Protein AF-A0A1S3DQB4-F1 (afdb_monomer)

InterPro domains:
  IPR001494 Importin-beta, N-terminal domain [PF03810] (28-101)
  IPR001494 Importin-beta, N-terminal domain [PS50166] (27-101)
  IPR001494 Importin-beta, N-terminal domain [SM00913] (27-101)
  IPR011989 Armadillo-like helical [G3DSA:1.25.10.10] (20-188)
  IPR013713 Exportin-2, central domain [PF08506] (155-188)
  IPR016024 Armadillo-type fold [SSF48371] (24-187)

pLDDT: mean 87.85, std 9.19, range [37.41, 96.88]

Nearest PDB structures (foldseek):
  1wa5-assembly1_C  TM=9.114E-01  e=2.529E-09  Saccharomyces cerevisiae
  1z3h-assembly1_A  TM=9.136E-01  e=5.709E-08  Saccharomyces cerevisiae
  4fdd-assembly1_A  TM=6.213E-01  e=8.404E-03  Homo sapiens
  2qmr-assembly4_D  TM=6.295E-01  e=4.823E-02  Homo sapiens
  2qmr-assembly2_B  TM=6.880E-01  e=1.076E-01  Homo sapiens

Sequence (188 aa):
ATINLVGEHKDNPTALKVIYNSLVVSSENFLESVETNQNYPLLILTLVERADVDMTIRIAGAVAFKNYVKRNWPLVEDEPDKIHASDREAIKGLILHLMLTSPEAIQKQLSDATAIIGKSDFPDKWPSLITDMVAKFGTGDFHIINGVLHTAHSLFKRYRHEFKSQKLWTEIKFVLDNFAKPFTELFK

Solvent-accessible surface area (backbone atoms only — not comparable to full-atom values): 10724 Å² total; per-residue (Å²): 133,87,73,63,61,68,74,79,36,66,92,34,68,68,59,50,51,52,53,52,53,53,50,50,52,54,50,51,55,51,53,62,73,52,57,76,44,86,60,40,69,56,53,36,53,54,52,43,67,41,81,91,50,59,67,69,58,25,38,51,32,29,49,50,48,28,51,48,45,69,74,43,50,55,78,53,92,87,56,77,79,64,57,58,69,70,51,54,53,50,46,66,71,43,48,62,56,53,28,47,75,40,60,70,78,38,18,54,32,41,33,53,32,49,30,56,51,43,65,52,29,46,50,87,77,38,63,58,58,61,59,61,47,55,61,45,58,78,68,75,45,65,69,41,36,52,43,44,51,51,34,52,46,57,51,54,56,54,68,82,75,57,76,93,45,73,66,56,53,53,45,53,49,54,47,49,77,69,44,45,63,65,58,57,59,73,77,108

Radius of gyration: 19.79 Å; Cα contacts (8 Å, |Δi|>4): 152; chains: 1; bounding box: 51×41×54 Å

Foldseek 3Di:
DPPPCCVPCVVPVPVVVVVVVVVVVVVLVVLVVCLLDACSLVVLLVQLQDPVDDNVSNLVSLQNSLVSLVVQVDLDPPDDHSYDPVVLVVCLVVLLVSLLPHDPSSVVSSLSSLLSNCSRCPPPNPVCLLVVLLVQLVVPDPSSVVSSVSSVCSNCVCVVPDDDDPVSVVRVVSCCVRPVVSVVVSVD

Secondary structure (DSSP, 8-state):
----HHHHSTT-HHHHHHHHHHHHHHHHHHHHHHTTSTTHHHHHHHHHH-TTS-HHHHHHHHHHHHHHHHHHS--STTPPP-S-HHHHHHHHHHHHHHHHHS-HHHHHHHHHHHHHHHHHSTTTT-THHHHHHHTTGGG--HHHHHHHHHHHHHHHGGGGTSPP-HHHHHHHHHHHHHHHHHHHHTT-

Organism: Diaphorina citri (NCBI:txid121845)

Mean predicted aligned error: 6.82 Å

Structure (mmCIF, N/CA/C/O backbone):
data_AF-A0A1S3DQB4-F1
#
_entry.id   AF-A0A1S3DQB4-F1
#
loop_
_atom_site.group_PDB
_atom_site.id
_atom_site.type_symbol
_atom_site.label_atom_id
_atom_site.label_alt_id
_atom_site.label_comp_id
_atom_site.label_asym_id
_atom_site.label_entity_id
_atom_site.label_seq_id
_atom_site.pdbx_PDB_ins_code
_atom_site.Cartn_x
_atom_site.Cartn_y
_atom_site.Cartn_z
_atom_site.occupancy
_atom_site.B_iso_or_equiv
_atom_site.auth_seq_id
_atom_site.auth_comp_id
_atom_site.auth_asym_id
_atom_site.auth_atom_id
_atom_site.pdbx_PDB_model_num
ATOM 1 N N . ALA A 1 1 ? 18.508 3.857 -31.665 1.00 37.41 1 ALA A N 1
ATOM 2 C CA . ALA A 1 1 ? 19.861 3.297 -31.836 1.00 37.41 1 ALA A CA 1
ATOM 3 C C . ALA A 1 1 ? 20.275 2.665 -30.516 1.00 37.41 1 ALA A C 1
ATOM 5 O O . ALA A 1 1 ? 20.521 3.385 -29.558 1.00 37.41 1 ALA A O 1
ATOM 6 N N . THR A 1 2 ? 20.245 1.340 -30.416 1.00 41.81 2 THR A N 1
ATOM 7 C CA . THR A 1 2 ? 20.747 0.609 -29.247 1.00 41.81 2 THR A CA 1
ATOM 8 C C . THR A 1 2 ? 22.270 0.604 -29.342 1.00 41.81 2 THR A C 1
ATOM 10 O O . THR A 1 2 ? 22.842 -0.170 -30.104 1.00 41.81 2 THR A O 1
ATOM 13 N N . ILE A 1 3 ? 22.927 1.538 -28.653 1.00 55.78 3 ILE A N 1
ATOM 14 C CA . ILE A 1 3 ? 24.392 1.583 -28.574 1.00 55.78 3 ILE A CA 1
ATOM 15 C C . ILE A 1 3 ? 24.836 0.314 -27.836 1.00 55.78 3 ILE A C 1
ATOM 17 O O . ILE A 1 3 ? 24.366 0.047 -26.728 1.00 55.78 3 ILE A O 1
ATOM 21 N N . ASN A 1 4 ? 25.701 -0.498 -28.450 1.00 61.09 4 ASN A N 1
ATOM 22 C CA . ASN A 1 4 ? 26.240 -1.713 -27.836 1.00 61.09 4 ASN A CA 1
ATOM 23 C C . ASN A 1 4 ? 27.341 -1.346 -26.824 1.00 61.09 4 ASN A C 1
ATOM 25 O O . ASN A 1 4 ? 28.524 -1.610 -27.026 1.00 61.09 4 ASN A O 1
ATOM 29 N N . LEU A 1 5 ? 26.921 -0.713 -25.726 1.00 61.09 5 LEU A N 1
ATOM 30 C CA . LEU A 1 5 ? 27.782 -0.163 -24.674 1.00 61.09 5 LEU A CA 1
ATOM 31 C C . LEU A 1 5 ? 28.680 -1.229 -24.026 1.00 61.09 5 LEU A C 1
ATOM 33 O O . LEU A 1 5 ? 29.798 -0.934 -23.612 1.00 61.09 5 LEU A O 1
ATOM 37 N N . VAL A 1 6 ? 28.205 -2.477 -23.971 1.00 57.94 6 VAL A N 1
ATOM 38 C CA . VAL A 1 6 ? 28.952 -3.621 -23.422 1.00 57.94 6 VAL A CA 1
ATOM 39 C C . VAL A 1 6 ? 30.065 -4.070 -24.374 1.00 57.94 6 VAL A C 1
ATOM 41 O O . VAL A 1 6 ? 31.097 -4.552 -23.914 1.00 57.94 6 VAL A O 1
ATOM 44 N N . GLY A 1 7 ? 29.882 -3.901 -25.686 1.00 62.03 7 GLY A N 1
ATOM 45 C CA . GLY A 1 7 ? 30.890 -4.228 -26.695 1.00 62.03 7 GLY A CA 1
ATOM 46 C C . GLY A 1 7 ? 32.034 -3.213 -26.762 1.00 62.03 7 GLY A C 1
ATOM 47 O O . GLY A 1 7 ? 33.187 -3.617 -26.854 1.00 62.03 7 GLY A O 1
ATOM 48 N N . GLU A 1 8 ? 31.731 -1.914 -26.679 1.00 66.06 8 GLU A N 1
ATOM 49 C CA . GLU A 1 8 ? 32.720 -0.835 -26.873 1.00 66.06 8 GLU A CA 1
ATOM 50 C C . GLU A 1 8 ? 33.549 -0.500 -25.623 1.00 66.06 8 GLU A C 1
ATOM 52 O O . GLU A 1 8 ? 34.678 -0.027 -25.738 1.00 66.06 8 GLU A O 1
ATOM 57 N N . HIS A 1 9 ? 33.028 -0.763 -24.420 1.00 67.88 9 HIS A N 1
ATOM 58 C CA . HIS A 1 9 ? 33.693 -0.414 -23.156 1.00 67.88 9 HIS A CA 1
ATOM 59 C C . HIS A 1 9 ? 33.970 -1.617 -22.247 1.00 67.88 9 HIS A C 1
ATOM 61 O O . HIS A 1 9 ? 34.184 -1.442 -21.047 1.00 67.88 9 HIS A O 1
ATOM 67 N N . LYS A 1 10 ? 34.000 -2.836 -22.804 1.00 67.06 10 LYS A N 1
ATOM 68 C CA . LYS A 1 10 ? 34.199 -4.089 -22.053 1.00 67.06 10 LYS A CA 1
ATOM 69 C C . LYS A 1 10 ? 35.427 -4.065 -21.132 1.00 67.06 10 LYS A C 1
ATOM 71 O O . LYS A 1 10 ? 35.369 -4.599 -20.028 1.00 67.06 10 LYS A O 1
ATOM 76 N N . ASP A 1 11 ? 36.493 -3.392 -21.564 1.00 80.62 11 ASP A N 1
ATOM 77 C CA . ASP A 1 11 ? 37.773 -3.320 -20.850 1.00 80.62 11 ASP A CA 1
ATOM 78 C C . ASP A 1 11 ? 37.872 -2.130 -19.874 1.00 80.62 11 ASP A C 1
ATOM 80 O O . ASP A 1 11 ? 38.898 -1.943 -19.221 1.00 80.62 11 ASP A O 1
ATOM 84 N N . ASN A 1 12 ? 36.813 -1.318 -19.734 1.00 82.25 12 ASN A N 1
ATOM 85 C CA . ASN A 1 12 ? 36.769 -0.176 -18.818 1.00 82.25 12 ASN A CA 1
ATOM 86 C C . ASN A 1 12 ? 35.561 -0.262 -17.858 1.00 82.25 12 ASN A C 1
ATOM 88 O O . ASN A 1 12 ? 34.524 0.376 -18.081 1.00 82.25 12 ASN A O 1
ATOM 92 N N . PRO A 1 13 ? 35.699 -1.009 -16.743 1.00 81.00 13 PRO A N 1
ATOM 93 C CA . PRO A 1 13 ? 34.628 -1.207 -15.764 1.00 81.00 13 PRO A CA 1
ATOM 94 C C . PRO A 1 13 ? 34.116 0.099 -15.142 1.00 81.00 13 PRO A C 1
ATOM 96 O O . PRO A 1 13 ? 32.934 0.222 -14.820 1.00 81.00 13 PRO A O 1
ATOM 99 N N . THR A 1 14 ? 34.995 1.093 -14.986 1.00 83.75 14 THR A N 1
ATOM 100 C CA . THR A 1 14 ? 34.639 2.402 -14.427 1.00 83.75 14 THR A CA 1
ATOM 101 C C . THR A 1 14 ? 33.734 3.178 -15.380 1.00 83.75 14 THR A C 1
ATOM 103 O O . THR A 1 14 ? 32.716 3.713 -14.943 1.00 83.75 14 THR A O 1
ATOM 106 N N . ALA A 1 15 ? 34.051 3.194 -16.679 1.00 79.19 15 ALA A N 1
ATOM 107 C CA . ALA A 1 15 ? 33.209 3.832 -17.691 1.00 79.19 15 ALA A CA 1
ATOM 108 C C . ALA A 1 15 ? 31.832 3.159 -17.785 1.00 79.19 15 ALA A C 1
ATOM 110 O O . ALA A 1 15 ? 30.815 3.850 -17.762 1.00 79.19 15 ALA A O 1
ATOM 111 N N . LEU A 1 16 ? 31.786 1.822 -17.783 1.00 79.38 16 LEU A N 1
ATOM 112 C CA . LEU A 1 16 ? 30.526 1.070 -17.769 1.00 79.38 16 LEU A CA 1
ATOM 113 C C . LEU A 1 16 ? 29.656 1.419 -16.554 1.00 79.38 16 LEU A C 1
ATOM 115 O O . LEU A 1 16 ? 28.454 1.632 -16.704 1.00 79.38 16 LEU A O 1
ATOM 119 N N . LYS A 1 17 ? 30.255 1.545 -15.361 1.00 81.44 17 LYS A N 1
ATOM 120 C CA . LYS A 1 17 ? 29.533 1.942 -14.143 1.00 81.44 17 LYS A CA 1
ATOM 121 C C . LYS A 1 17 ? 28.959 3.359 -14.241 1.00 81.44 17 LYS A C 1
ATOM 123 O O . LYS A 1 17 ? 27.820 3.578 -13.837 1.00 81.44 17 LYS A O 1
ATOM 128 N N . VAL A 1 18 ? 29.723 4.314 -14.775 1.00 83.44 18 VAL A N 1
ATOM 129 C CA . VAL A 1 18 ? 29.261 5.703 -14.960 1.00 83.44 18 VAL A CA 1
ATOM 130 C C . VAL A 1 18 ? 28.108 5.766 -15.961 1.00 83.44 18 VAL A C 1
ATOM 132 O O . VAL A 1 18 ? 27.087 6.387 -15.672 1.00 83.44 18 VAL A O 1
ATOM 135 N N . ILE A 1 19 ? 28.236 5.084 -17.100 1.00 81.81 19 ILE A N 1
ATOM 136 C CA . ILE A 1 19 ? 27.202 5.043 -18.141 1.00 81.81 19 ILE A CA 1
ATOM 137 C C . ILE A 1 19 ? 25.924 4.385 -17.609 1.00 81.81 19 ILE A C 1
ATOM 139 O O . ILE A 1 19 ? 24.839 4.935 -17.784 1.00 81.81 19 ILE A O 1
ATOM 143 N N . TYR A 1 20 ? 26.047 3.247 -16.917 1.00 80.81 20 TYR A N 1
ATOM 144 C CA . TYR A 1 20 ? 24.909 2.566 -16.300 1.00 80.81 20 TYR A CA 1
ATOM 145 C C . TYR A 1 20 ? 24.184 3.480 -15.307 1.00 80.81 20 TYR A C 1
ATOM 147 O O . TYR A 1 20 ? 22.973 3.658 -15.408 1.00 80.81 20 TYR A O 1
ATOM 155 N N . ASN A 1 21 ? 24.922 4.129 -14.401 1.00 80.81 21 ASN A N 1
ATOM 156 C CA . ASN A 1 21 ? 24.336 5.068 -13.445 1.00 80.81 21 ASN A CA 1
ATOM 157 C C . ASN A 1 21 ? 23.641 6.245 -14.147 1.00 80.81 21 ASN A C 1
ATOM 159 O O . ASN A 1 21 ? 22.537 6.620 -13.761 1.00 80.81 21 ASN A O 1
ATOM 163 N N . SER A 1 22 ? 24.247 6.806 -15.197 1.00 83.69 22 SER A N 1
ATOM 164 C CA . SER A 1 22 ? 23.636 7.886 -15.977 1.00 83.69 22 SER A CA 1
ATOM 165 C C . SER A 1 22 ? 22.341 7.442 -16.661 1.00 83.69 22 SER A C 1
ATOM 167 O O . SER A 1 22 ? 21.386 8.215 -16.724 1.00 83.69 22 SER A O 1
ATOM 169 N N . LEU A 1 23 ? 22.291 6.206 -17.166 1.00 85.25 23 LEU A N 1
ATOM 170 C CA . LEU A 1 23 ? 21.097 5.647 -17.796 1.00 85.25 23 LEU A CA 1
ATOM 171 C C . LEU A 1 23 ? 19.974 5.426 -16.778 1.00 85.25 23 LEU A C 1
ATOM 173 O O . LEU A 1 23 ? 18.822 5.740 -17.077 1.00 85.25 23 LEU A O 1
ATOM 177 N N . VAL A 1 24 ? 20.306 4.933 -15.580 1.00 82.25 24 VAL A N 1
ATOM 178 C CA . VAL A 1 24 ? 19.350 4.783 -14.472 1.00 82.25 24 VAL A CA 1
ATOM 179 C C . VAL A 1 24 ? 18.732 6.135 -14.131 1.00 82.25 24 VAL A C 1
ATOM 181 O O . VAL A 1 24 ? 17.514 6.266 -14.195 1.00 82.25 24 VAL A O 1
ATOM 184 N N . VAL A 1 25 ? 19.556 7.159 -13.893 1.00 82.25 25 VAL A N 1
ATOM 185 C CA . VAL A 1 25 ? 19.073 8.511 -13.564 1.00 82.25 25 VAL A CA 1
ATOM 186 C C . VAL A 1 25 ? 18.204 9.086 -14.686 1.00 82.25 25 VAL A C 1
ATOM 188 O O . VAL A 1 25 ? 17.131 9.622 -14.428 1.00 82.25 25 VAL A O 1
ATOM 191 N N . SER A 1 26 ? 18.621 8.945 -15.948 1.00 87.81 26 SER A N 1
ATOM 192 C CA . SER A 1 26 ? 17.818 9.418 -17.083 1.00 87.81 26 SER A CA 1
ATOM 193 C C . SER A 1 26 ? 16.469 8.700 -17.188 1.00 87.81 26 SER A C 1
ATOM 195 O O . SER A 1 26 ? 15.485 9.321 -17.586 1.00 87.81 26 SER A O 1
ATOM 197 N N . SER A 1 27 ? 16.422 7.408 -16.862 1.00 82.19 27 SER A N 1
ATOM 198 C CA . SER A 1 27 ? 15.192 6.610 -16.903 1.00 82.19 27 SER A CA 1
ATOM 199 C C . SER A 1 27 ? 14.257 6.968 -15.749 1.00 82.19 27 SER A C 1
ATOM 201 O O . SER A 1 27 ? 13.057 7.107 -15.962 1.00 82.19 27 SER A O 1
ATOM 203 N N . GLU A 1 28 ? 14.798 7.175 -14.545 1.00 83.38 28 GLU A N 1
ATOM 204 C CA . GLU A 1 28 ? 14.035 7.638 -13.381 1.00 83.38 28 GLU A CA 1
ATOM 205 C C . GLU A 1 28 ? 13.418 9.016 -13.637 1.00 83.38 28 GLU A C 1
ATOM 207 O O . GLU A 1 28 ? 12.210 9.172 -13.481 1.00 83.38 28 GLU A O 1
ATOM 212 N N . ASN A 1 29 ? 14.202 9.972 -14.147 1.00 86.31 29 ASN A N 1
ATOM 213 C CA . ASN A 1 29 ? 13.702 11.303 -14.502 1.00 86.31 29 ASN A CA 1
ATOM 214 C C . ASN A 1 29 ? 12.587 11.240 -15.555 1.00 86.31 29 ASN A C 1
ATOM 216 O O . ASN A 1 29 ? 11.622 12.001 -15.491 1.00 86.31 29 ASN A O 1
ATOM 220 N N . PHE A 1 30 ? 12.702 10.332 -16.531 1.00 85.94 30 PHE A N 1
ATOM 221 C CA . PHE A 1 30 ? 11.649 10.137 -17.522 1.00 85.94 30 PHE A CA 1
ATOM 222 C C . PHE A 1 30 ? 10.367 9.599 -16.876 1.00 85.94 30 PHE A C 1
ATOM 224 O O . PHE A 1 30 ? 9.296 10.152 -17.119 1.00 85.94 30 PHE A O 1
ATOM 231 N N . LEU A 1 31 ? 10.469 8.573 -16.025 1.00 83.94 31 LEU A N 1
ATOM 232 C CA . LEU A 1 31 ? 9.318 8.016 -15.308 1.00 83.94 31 LEU A CA 1
ATOM 233 C C . LEU A 1 31 ? 8.640 9.061 -14.413 1.00 83.94 31 LEU A C 1
ATOM 235 O O . LEU A 1 31 ? 7.417 9.155 -14.411 1.00 83.94 31 LEU A O 1
ATOM 239 N N . GLU A 1 32 ? 9.416 9.895 -13.721 1.00 85.38 32 GLU A N 1
ATOM 240 C CA . GLU A 1 32 ? 8.877 11.000 -12.922 1.00 85.38 32 GLU A CA 1
ATOM 241 C C . GLU A 1 32 ? 8.205 12.071 -13.793 1.00 85.38 32 GLU A C 1
ATOM 243 O O . GLU A 1 32 ? 7.175 12.618 -13.415 1.00 85.38 32 GLU A O 1
ATOM 248 N N . SER A 1 33 ? 8.709 12.332 -15.002 1.00 86.19 33 SER A N 1
ATOM 249 C CA . SER A 1 33 ? 8.083 13.306 -15.909 1.00 86.19 33 SER A CA 1
ATOM 250 C C . SER A 1 33 ? 6.700 12.879 -16.414 1.00 86.19 33 SER A C 1
ATOM 252 O O . SER A 1 33 ? 5.883 13.733 -16.759 1.00 86.19 33 SER A O 1
ATOM 254 N N . VAL A 1 34 ? 6.423 11.570 -16.449 1.00 85.75 34 VAL A N 1
ATOM 255 C CA . VAL A 1 34 ? 5.155 11.014 -16.947 1.00 85.75 34 VAL A CA 1
ATOM 256 C C . VAL A 1 34 ? 4.199 10.596 -15.831 1.00 85.75 34 VAL A C 1
ATOM 258 O O . VAL A 1 34 ? 3.063 10.223 -16.128 1.00 85.75 34 VAL A O 1
ATOM 261 N N . GLU A 1 35 ? 4.618 10.664 -14.563 1.00 86.19 35 GLU A N 1
ATOM 262 C CA . GLU A 1 35 ? 3.831 10.151 -13.435 1.00 86.19 35 GLU A CA 1
ATOM 263 C C . GLU A 1 35 ? 2.592 10.994 -13.093 1.00 86.19 35 GLU A C 1
ATOM 265 O O . GLU A 1 35 ? 1.697 10.532 -12.387 1.00 86.19 35 GLU A O 1
ATOM 270 N N . THR A 1 36 ? 2.505 12.209 -13.638 1.00 82.62 36 THR A N 1
ATOM 271 C CA . THR A 1 36 ? 1.349 13.112 -13.512 1.00 82.62 36 THR A CA 1
ATOM 272 C C . THR A 1 36 ? 0.167 12.707 -14.393 1.00 82.62 36 THR A C 1
ATOM 274 O O . THR A 1 36 ? -0.936 13.230 -14.227 1.00 82.62 36 THR A O 1
ATOM 277 N N . ASN A 1 37 ? 0.372 11.778 -15.330 1.00 88.38 37 ASN A N 1
ATOM 278 C CA . ASN A 1 37 ? -0.691 11.306 -16.205 1.00 88.38 37 ASN A CA 1
ATOM 279 C C . ASN A 1 37 ? -1.675 10.413 -15.444 1.00 88.38 37 ASN A C 1
ATOM 281 O O . ASN A 1 37 ? -1.285 9.501 -14.711 1.00 88.38 37 ASN A O 1
ATOM 285 N N . GLN A 1 38 ? -2.967 10.621 -15.693 1.00 91.31 38 GLN A N 1
ATOM 286 C CA . GLN A 1 38 ? -4.016 9.742 -15.185 1.00 91.31 38 GLN A CA 1
ATOM 287 C C . GLN A 1 38 ? -3.785 8.294 -15.650 1.00 91.31 38 GLN A C 1
ATOM 289 O O . GLN A 1 38 ? -3.340 8.049 -16.772 1.00 91.31 38 GLN A O 1
ATOM 294 N N . ASN A 1 39 ? -4.119 7.331 -14.793 1.00 93.69 39 ASN A N 1
ATOM 295 C CA . ASN A 1 39 ? -3.897 5.890 -14.938 1.00 93.69 39 ASN A CA 1
ATOM 296 C C . ASN A 1 39 ? -2.437 5.426 -14.853 1.00 93.69 39 ASN A C 1
ATOM 298 O O . ASN A 1 39 ? -2.211 4.217 -14.799 1.00 93.69 39 ASN A O 1
ATOM 302 N N . TYR A 1 40 ? -1.447 6.320 -14.778 1.00 93.50 40 TYR A N 1
ATOM 303 C CA . TYR A 1 40 ? -0.045 5.931 -14.594 1.00 93.50 40 TYR A CA 1
ATOM 304 C C . TYR A 1 40 ? 0.176 4.931 -13.439 1.00 93.50 40 TYR A C 1
ATOM 306 O O . TYR A 1 40 ? 0.737 3.858 -13.686 1.00 93.50 40 TYR A O 1
ATOM 314 N N . PRO A 1 41 ? -0.299 5.183 -12.199 1.00 94.19 41 PRO A N 1
ATOM 315 C CA . PRO A 1 41 ? -0.107 4.222 -11.113 1.00 94.19 41 PRO A CA 1
ATOM 316 C C . PRO A 1 41 ? -0.825 2.888 -11.352 1.00 94.19 41 PRO A C 1
ATOM 318 O O . PRO A 1 41 ? -0.321 1.842 -10.945 1.00 94.19 41 PRO A O 1
ATOM 321 N N . LEU A 1 42 ? -1.970 2.903 -12.041 1.00 95.75 42 LEU A N 1
ATOM 322 C CA . LEU A 1 42 ? -2.732 1.693 -12.362 1.00 95.75 42 LEU A CA 1
ATOM 323 C C . LEU A 1 42 ? -2.019 0.833 -13.412 1.00 95.75 42 LEU A C 1
ATOM 325 O O . LEU A 1 42 ? -2.031 -0.394 -13.313 1.00 95.75 42 LEU A O 1
ATOM 329 N N .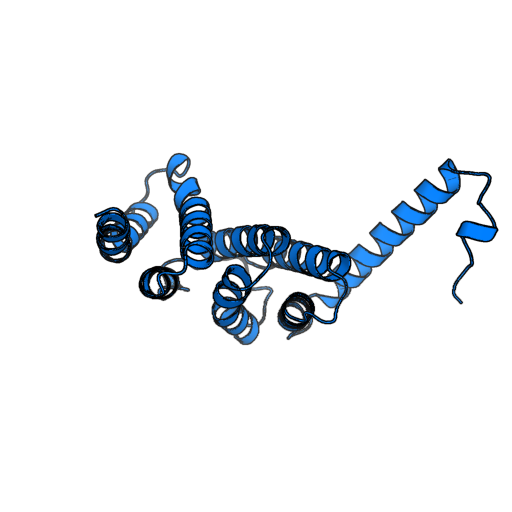 LEU A 1 43 ? -1.335 1.459 -14.374 1.00 95.19 43 LEU A N 1
ATOM 330 C CA . LEU A 1 43 ? -0.485 0.754 -15.335 1.00 95.19 43 LEU A CA 1
ATOM 331 C C . LEU A 1 43 ? 0.672 0.037 -14.634 1.00 95.19 43 LEU A C 1
ATOM 333 O O . LEU A 1 43 ? 0.965 -1.112 -14.965 1.00 95.19 43 LEU A O 1
ATOM 337 N N . ILE A 1 44 ? 1.292 0.674 -13.634 1.00 95.25 44 ILE A N 1
ATOM 338 C CA . ILE A 1 44 ? 2.343 0.025 -12.841 1.00 95.25 44 ILE A CA 1
ATOM 339 C C . ILE A 1 44 ? 1.769 -1.160 -12.058 1.00 95.25 44 ILE A C 1
ATOM 341 O O . ILE A 1 44 ? 2.353 -2.239 -12.089 1.00 95.25 44 ILE A O 1
ATOM 345 N N . LEU A 1 45 ? 0.622 -1.002 -11.391 1.00 96.12 45 LEU A N 1
ATOM 346 C CA . LEU A 1 45 ? -0.011 -2.109 -10.664 1.00 96.12 45 LEU A CA 1
ATOM 347 C C . LEU A 1 45 ? -0.362 -3.283 -11.591 1.00 96.12 45 LEU A C 1
ATOM 349 O O . LEU A 1 45 ? -0.078 -4.430 -11.253 1.00 96.12 45 LEU A O 1
ATOM 353 N N . THR A 1 46 ? -0.865 -2.996 -12.794 1.00 95.25 46 THR A N 1
ATOM 354 C CA . THR A 1 46 ? -1.145 -4.013 -13.822 1.00 95.25 46 THR A CA 1
ATOM 355 C C . THR A 1 46 ? 0.135 -4.737 -14.254 1.00 95.25 46 THR A C 1
ATOM 357 O O . THR A 1 46 ? 0.152 -5.958 -14.392 1.00 95.25 46 THR A O 1
ATOM 360 N N . LEU A 1 47 ? 1.243 -4.008 -14.440 1.00 95.12 47 LEU A N 1
ATOM 361 C CA . LEU A 1 47 ? 2.550 -4.600 -14.748 1.00 95.12 47 LEU A CA 1
ATOM 362 C C . LEU A 1 47 ? 3.032 -5.535 -13.628 1.00 95.12 47 LEU A C 1
ATOM 364 O O . LEU A 1 47 ? 3.592 -6.591 -13.908 1.00 95.12 47 LEU A O 1
ATOM 368 N N . VAL A 1 48 ? 2.828 -5.149 -12.369 1.00 95.94 48 VAL A N 1
ATOM 369 C CA . VAL A 1 48 ? 3.235 -5.933 -11.193 1.00 95.94 48 VAL A CA 1
ATOM 370 C C . VAL A 1 48 ? 2.422 -7.226 -11.066 1.00 95.94 48 VAL A C 1
ATOM 372 O O . VAL A 1 48 ? 2.970 -8.265 -10.684 1.00 95.94 48 VAL A O 1
ATOM 375 N N . GLU A 1 49 ? 1.136 -7.189 -11.410 1.00 94.56 49 GLU A N 1
ATOM 376 C CA . GLU A 1 49 ? 0.234 -8.345 -11.361 1.00 94.56 49 GLU A CA 1
ATOM 377 C C . GLU A 1 49 ? 0.573 -9.412 -12.413 1.00 94.56 49 GLU A C 1
ATOM 379 O O . GLU A 1 49 ? 0.475 -10.612 -12.152 1.00 94.56 49 GLU A O 1
ATOM 384 N N . ARG A 1 50 ? 1.031 -8.981 -13.590 1.00 94.06 50 ARG A N 1
ATOM 385 C CA . ARG A 1 50 ? 1.306 -9.838 -14.746 1.00 94.06 50 ARG A CA 1
ATOM 386 C C . ARG A 1 50 ? 2.370 -10.903 -14.480 1.00 94.06 50 ARG A C 1
ATOM 388 O O . ARG A 1 50 ? 3.568 -10.628 -14.463 1.00 94.06 50 ARG A O 1
ATOM 395 N N . ALA A 1 51 ? 1.930 -12.150 -14.321 1.00 89.69 51 ALA A N 1
ATOM 396 C CA . ALA A 1 51 ? 2.803 -13.295 -14.060 1.00 89.69 51 ALA A CA 1
ATOM 397 C C . ALA A 1 51 ? 3.705 -13.687 -15.247 1.00 89.69 51 ALA A C 1
ATOM 399 O O . ALA A 1 51 ? 4.692 -14.388 -15.044 1.00 89.69 51 ALA A O 1
ATOM 400 N N . ASP A 1 52 ? 3.384 -13.230 -16.460 1.00 93.81 52 ASP A N 1
ATOM 401 C CA . ASP A 1 52 ? 4.158 -13.448 -17.688 1.00 93.81 52 ASP A CA 1
ATOM 402 C C . ASP A 1 52 ? 5.372 -12.511 -17.827 1.00 93.81 52 ASP A C 1
ATOM 404 O O . ASP A 1 52 ? 6.208 -12.699 -18.710 1.00 93.81 52 ASP A O 1
ATOM 408 N N . VAL A 1 53 ? 5.483 -11.507 -16.955 1.00 95.06 53 VAL A N 1
ATOM 409 C CA . VAL A 1 53 ? 6.598 -10.557 -16.920 1.00 95.06 53 VAL A CA 1
ATOM 410 C C . VAL A 1 53 ? 7.687 -11.055 -15.969 1.00 95.06 53 VAL A C 1
ATOM 412 O O . VAL A 1 53 ? 7.401 -11.616 -14.909 1.00 95.06 53 VAL A O 1
ATOM 415 N N . ASP A 1 54 ? 8.951 -10.810 -16.327 1.00 96.31 54 ASP A N 1
ATOM 416 C CA . ASP A 1 54 ? 10.102 -11.164 -15.493 1.00 96.31 54 ASP A CA 1
ATOM 417 C C . ASP A 1 54 ? 9.973 -10.613 -14.061 1.00 96.31 54 ASP A C 1
ATOM 419 O O . ASP A 1 54 ? 9.599 -9.456 -13.841 1.00 96.31 54 ASP A O 1
ATOM 423 N N . MET A 1 55 ? 10.325 -11.440 -13.074 1.00 94.81 55 MET A N 1
ATOM 424 C CA . MET A 1 55 ? 10.183 -11.101 -11.656 1.00 94.81 55 MET A CA 1
ATOM 425 C C . MET A 1 55 ? 10.951 -9.828 -11.279 1.00 94.81 55 MET A C 1
ATOM 427 O O . MET A 1 55 ? 10.466 -9.033 -10.476 1.00 94.81 55 MET A O 1
ATOM 431 N N . THR A 1 56 ? 12.121 -9.594 -11.876 1.00 95.25 56 THR A N 1
ATOM 432 C CA . THR A 1 56 ? 12.937 -8.400 -11.618 1.00 95.25 56 THR A CA 1
ATOM 433 C C . THR A 1 56 ? 12.201 -7.139 -12.053 1.00 95.25 56 THR A C 1
ATOM 435 O O . THR A 1 56 ? 12.186 -6.149 -11.323 1.00 95.25 56 THR A O 1
ATOM 438 N N . ILE A 1 57 ? 11.534 -7.188 -13.211 1.00 94.88 57 ILE A N 1
ATOM 439 C CA . ILE A 1 57 ? 10.736 -6.075 -13.739 1.00 94.88 57 ILE A CA 1
ATOM 440 C C . ILE A 1 57 ? 9.520 -5.827 -12.844 1.00 94.88 57 ILE A C 1
ATOM 442 O O . ILE A 1 57 ? 9.227 -4.681 -12.511 1.00 94.88 57 ILE A O 1
ATOM 446 N N . ARG A 1 58 ? 8.843 -6.888 -12.392 1.00 96.88 58 ARG A N 1
ATOM 447 C CA . ARG A 1 58 ? 7.694 -6.773 -11.481 1.00 96.88 58 ARG A CA 1
ATOM 448 C C . ARG A 1 58 ? 8.093 -6.170 -10.133 1.00 96.88 58 ARG A C 1
ATOM 450 O O . ARG A 1 58 ? 7.413 -5.279 -9.635 1.00 96.88 58 ARG A O 1
ATOM 457 N N . ILE A 1 59 ? 9.224 -6.590 -9.562 1.00 95.94 59 ILE A N 1
ATOM 458 C CA . ILE A 1 59 ? 9.759 -6.004 -8.323 1.00 95.94 59 ILE A CA 1
ATOM 459 C C . ILE A 1 59 ? 10.132 -4.533 -8.542 1.00 95.94 59 ILE A C 1
ATOM 461 O O . ILE A 1 59 ? 9.770 -3.692 -7.719 1.00 95.94 59 ILE A O 1
ATOM 465 N N . ALA A 1 60 ? 10.801 -4.198 -9.650 1.00 94.75 60 ALA A N 1
ATOM 466 C CA . ALA A 1 60 ? 11.128 -2.814 -9.993 1.00 94.75 60 ALA A CA 1
ATOM 467 C C . ALA A 1 60 ? 9.863 -1.950 -10.139 1.00 94.75 60 ALA A C 1
ATOM 469 O O . ALA A 1 60 ? 9.818 -0.843 -9.605 1.00 94.75 60 ALA A O 1
ATOM 470 N N . GLY A 1 61 ? 8.808 -2.483 -10.765 1.00 96.00 61 GLY A N 1
ATOM 471 C CA . GLY A 1 61 ? 7.491 -1.850 -10.841 1.00 96.00 61 GLY A CA 1
ATOM 472 C C . GLY A 1 61 ? 6.877 -1.611 -9.460 1.00 96.00 61 GLY A C 1
ATOM 473 O O . GLY A 1 61 ? 6.444 -0.502 -9.163 1.00 96.00 61 GLY A O 1
ATOM 474 N N . ALA A 1 62 ? 6.914 -2.600 -8.565 1.00 96.81 62 ALA A N 1
ATOM 475 C CA . ALA A 1 62 ? 6.389 -2.454 -7.207 1.00 96.81 62 ALA A CA 1
ATOM 476 C C . ALA A 1 62 ? 7.165 -1.401 -6.387 1.00 96.81 62 ALA A C 1
ATOM 478 O O . ALA A 1 62 ? 6.569 -0.619 -5.641 1.00 96.81 62 ALA A O 1
ATOM 479 N N . VAL A 1 63 ? 8.491 -1.330 -6.557 1.00 95.88 63 VAL A N 1
ATOM 480 C CA . VAL A 1 63 ? 9.333 -0.276 -5.965 1.00 95.88 63 VAL A CA 1
ATOM 481 C C . VAL A 1 63 ? 8.979 1.095 -6.546 1.00 95.88 63 VAL A C 1
ATOM 483 O O . VAL A 1 63 ? 8.815 2.049 -5.781 1.00 95.88 63 VAL A O 1
ATOM 486 N N . ALA A 1 64 ? 8.825 1.198 -7.869 1.00 94.69 64 ALA A N 1
ATOM 487 C CA . ALA A 1 64 ? 8.435 2.433 -8.544 1.00 94.69 64 ALA A CA 1
ATOM 488 C C . ALA A 1 64 ? 7.063 2.925 -8.064 1.00 94.69 64 ALA A C 1
ATOM 490 O O . ALA A 1 64 ? 6.924 4.098 -7.727 1.00 94.69 64 ALA A O 1
ATOM 491 N N . PHE A 1 65 ? 6.086 2.025 -7.926 1.00 96.81 65 PHE A N 1
ATOM 492 C CA . PHE A 1 65 ? 4.765 2.330 -7.379 1.00 96.81 65 PHE A CA 1
ATOM 493 C C . PHE A 1 65 ? 4.837 2.852 -5.938 1.00 96.81 65 PHE A C 1
ATOM 495 O O . PHE A 1 65 ? 4.254 3.885 -5.614 1.00 96.81 65 PHE A O 1
ATOM 502 N N . LYS A 1 66 ? 5.601 2.191 -5.061 1.00 95.31 66 LYS A N 1
ATOM 503 C CA . LYS A 1 66 ? 5.799 2.670 -3.685 1.00 95.31 66 LYS A CA 1
ATOM 504 C C . LYS A 1 66 ? 6.418 4.072 -3.659 1.00 95.31 66 LYS A C 1
ATOM 506 O O . LYS A 1 66 ? 5.993 4.919 -2.874 1.00 95.31 66 LYS A O 1
ATOM 511 N N . ASN A 1 67 ? 7.419 4.326 -4.502 1.00 93.62 67 ASN A N 1
ATOM 512 C CA . ASN A 1 67 ? 8.060 5.639 -4.591 1.00 93.62 67 ASN A CA 1
ATOM 513 C C . ASN A 1 67 ? 7.097 6.704 -5.136 1.00 93.62 67 ASN A C 1
ATOM 515 O O . ASN A 1 67 ? 7.056 7.805 -4.593 1.00 93.62 67 ASN A O 1
ATOM 519 N N . TYR A 1 68 ? 6.274 6.352 -6.127 1.00 94.56 68 TYR A N 1
ATOM 520 C CA . TYR A 1 68 ? 5.195 7.198 -6.631 1.00 94.56 68 TYR A CA 1
ATOM 521 C C . TYR A 1 68 ? 4.231 7.603 -5.510 1.00 94.56 68 TYR A C 1
ATOM 523 O O . TYR A 1 68 ? 3.996 8.793 -5.311 1.00 94.56 68 TYR A O 1
ATOM 531 N N . VAL A 1 69 ? 3.739 6.638 -4.724 1.00 94.75 69 VAL A N 1
ATOM 532 C CA . VAL A 1 69 ? 2.869 6.901 -3.565 1.00 94.75 69 VAL A CA 1
ATOM 533 C C . VAL A 1 69 ? 3.566 7.826 -2.567 1.00 94.75 69 VAL A C 1
ATOM 535 O O . VAL A 1 69 ? 2.972 8.789 -2.101 1.00 94.75 69 VAL A O 1
ATOM 538 N N . LYS A 1 70 ? 4.849 7.596 -2.273 1.00 91.56 70 LYS A N 1
ATOM 539 C CA . LYS A 1 70 ? 5.615 8.440 -1.345 1.00 91.56 70 LYS A CA 1
ATOM 540 C C . LYS A 1 70 ? 5.727 9.904 -1.801 1.00 91.56 70 LYS A C 1
ATOM 542 O O . LYS A 1 70 ? 5.777 10.783 -0.947 1.00 91.56 70 LYS A O 1
ATOM 547 N N . ARG A 1 71 ? 5.820 10.163 -3.110 1.00 89.94 71 ARG A N 1
ATOM 548 C CA . ARG A 1 71 ? 5.956 11.520 -3.677 1.00 89.94 71 ARG A CA 1
ATOM 549 C C . ARG A 1 71 ? 4.617 12.228 -3.883 1.00 89.94 71 ARG A C 1
ATOM 551 O O . ARG A 1 71 ? 4.541 13.448 -3.726 1.00 89.94 71 ARG A O 1
ATOM 558 N N . ASN A 1 72 ? 3.593 11.470 -4.271 1.00 91.31 72 ASN A N 1
ATOM 559 C CA . ASN A 1 72 ? 2.346 12.018 -4.803 1.00 91.31 72 ASN A CA 1
ATOM 560 C C . ASN A 1 72 ? 1.148 11.862 -3.859 1.00 91.31 72 ASN A C 1
ATOM 562 O O . ASN A 1 72 ? 0.134 12.525 -4.064 1.00 91.31 72 ASN A O 1
ATOM 566 N N . TRP A 1 73 ? 1.250 11.027 -2.821 1.00 92.00 73 TRP A N 1
ATOM 567 C CA . TRP A 1 73 ? 0.216 10.910 -1.797 1.00 92.00 73 TRP A CA 1
ATOM 568 C C . TRP A 1 73 ? 0.516 11.887 -0.649 1.00 92.00 73 TRP A C 1
ATOM 570 O O . TRP A 1 73 ? 1.512 11.697 0.056 1.00 92.00 73 TRP A O 1
ATOM 580 N N . PRO A 1 74 ? -0.298 12.940 -0.455 1.00 81.81 74 PRO A N 1
ATOM 581 C CA . PRO A 1 74 ? -0.007 13.989 0.515 1.00 81.81 74 PRO A CA 1
ATOM 582 C C . PRO A 1 74 ? 0.014 13.410 1.928 1.00 81.81 74 PRO A C 1
ATOM 584 O O . PRO A 1 74 ? -0.893 12.675 2.312 1.00 81.81 74 PRO A O 1
ATOM 587 N N . LEU A 1 75 ? 1.049 13.726 2.706 1.00 72.69 75 LEU A N 1
ATOM 588 C CA . LEU A 1 75 ? 1.168 13.307 4.112 1.00 72.69 75 LEU A CA 1
ATOM 589 C C . LEU A 1 75 ? 0.745 14.403 5.092 1.00 72.69 75 LEU A C 1
ATOM 591 O O . LEU A 1 75 ? 0.515 14.116 6.266 1.00 72.69 75 LEU A O 1
ATOM 595 N N . VAL A 1 76 ? 0.679 15.645 4.620 1.00 73.94 76 VAL A N 1
ATOM 596 C CA . VAL A 1 76 ? 0.305 16.814 5.411 1.00 73.94 76 VAL A CA 1
ATOM 597 C C . VAL A 1 76 ? -1.126 17.184 5.046 1.00 73.94 76 VAL A C 1
ATOM 599 O O . VAL A 1 76 ? -1.475 17.237 3.865 1.00 73.94 76 VAL A O 1
ATOM 602 N N . GLU A 1 77 ? -1.960 17.404 6.061 1.00 64.19 77 GLU A N 1
ATOM 603 C CA . GLU A 1 77 ? -3.289 17.982 5.860 1.00 64.19 77 GLU A CA 1
ATOM 604 C C . GLU A 1 77 ? -3.125 19.343 5.160 1.00 64.19 77 GLU A C 1
ATOM 606 O O . GLU A 1 77 ? -2.235 20.108 5.516 1.00 64.19 77 GLU A O 1
ATOM 611 N N . ASP A 1 78 ? -3.935 19.603 4.131 1.00 68.50 78 ASP A N 1
ATOM 612 C CA . ASP A 1 78 ? -3.933 20.813 3.282 1.00 68.50 78 ASP A CA 1
ATOM 613 C C . ASP A 1 78 ? -2.946 20.861 2.095 1.00 68.50 78 ASP A C 1
ATOM 615 O O . ASP A 1 78 ? -2.966 21.829 1.329 1.00 68.50 78 ASP A O 1
ATOM 619 N N . GLU A 1 79 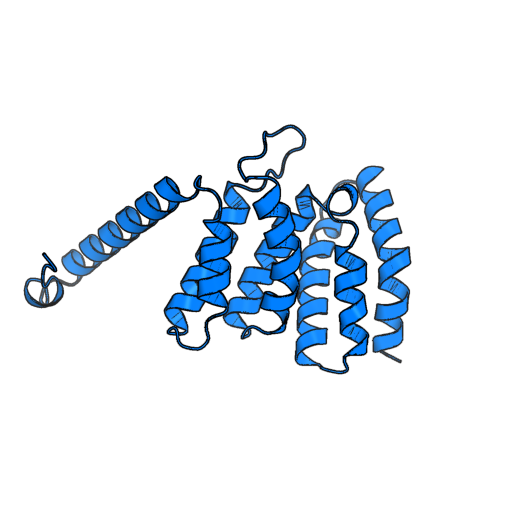? -2.136 19.824 1.847 1.00 79.00 79 GLU A N 1
ATOM 620 C CA . GLU A 1 79 ? -1.419 19.718 0.564 1.00 79.00 79 GLU A CA 1
ATOM 621 C C . GLU A 1 79 ? -2.399 19.317 -0.564 1.00 79.00 79 GLU A C 1
ATOM 623 O O . GLU A 1 79 ? -3.193 18.388 -0.379 1.00 79.00 79 GLU A O 1
ATOM 628 N N . PRO A 1 80 ? -2.376 19.986 -1.736 1.00 78.19 80 PRO A N 1
ATOM 629 C CA . PRO A 1 80 ? -3.257 19.630 -2.843 1.00 78.19 80 PRO A CA 1
ATOM 630 C C . PRO A 1 80 ? -2.981 18.207 -3.340 1.00 78.19 80 PRO A C 1
ATOM 632 O O . PRO A 1 80 ? -1.829 17.790 -3.488 1.00 78.19 80 PRO A O 1
ATOM 635 N N . ASP A 1 81 ? -4.051 17.475 -3.653 1.00 81.62 81 ASP A N 1
ATOM 636 C CA . ASP A 1 81 ? -3.942 16.139 -4.228 1.00 81.62 81 ASP A CA 1
ATOM 637 C C . ASP A 1 81 ? -3.269 16.199 -5.607 1.00 81.62 81 ASP A C 1
ATOM 639 O O . ASP A 1 81 ? -3.770 16.819 -6.545 1.00 81.62 81 ASP A O 1
ATOM 643 N N . LYS A 1 82 ? -2.131 15.510 -5.736 1.00 87.00 82 LYS A N 1
ATOM 644 C CA . LYS A 1 82 ? -1.380 15.369 -6.998 1.00 87.00 82 LYS A CA 1
ATOM 645 C C . LYS A 1 82 ? -1.885 14.218 -7.871 1.00 87.00 82 LYS A C 1
ATOM 647 O O . LYS A 1 82 ? -1.462 14.075 -9.013 1.00 87.00 82 LYS A O 1
ATOM 652 N N . ILE A 1 83 ? -2.759 13.377 -7.318 1.00 91.12 83 ILE A N 1
ATOM 653 C CA . ILE A 1 83 ? -3.274 12.157 -7.942 1.00 91.12 83 ILE A CA 1
ATOM 654 C C . ILE A 1 83 ? -4.760 12.351 -8.213 1.00 91.12 83 ILE A C 1
ATOM 656 O O . ILE A 1 83 ? -5.499 12.798 -7.336 1.00 91.12 83 ILE A O 1
ATOM 660 N N . HIS A 1 84 ? -5.206 11.966 -9.407 1.00 92.19 84 HIS A N 1
ATOM 661 C CA . HIS A 1 84 ? -6.617 12.031 -9.761 1.00 92.19 84 HIS A CA 1
ATOM 662 C C . HIS A 1 84 ? -7.474 11.181 -8.804 1.00 92.19 84 HIS A C 1
ATOM 664 O O . HIS A 1 84 ? -7.104 10.059 -8.452 1.00 92.19 84 HIS A O 1
ATOM 670 N N . ALA A 1 85 ? -8.644 11.689 -8.403 1.00 91.19 85 ALA A N 1
ATOM 671 C CA . ALA A 1 85 ? -9.498 11.034 -7.407 1.00 91.19 85 ALA A CA 1
ATOM 672 C C . ALA A 1 85 ? -9.899 9.600 -7.807 1.00 91.19 85 ALA A C 1
ATOM 674 O O . ALA A 1 85 ? -9.884 8.703 -6.966 1.00 91.19 85 ALA A O 1
ATOM 675 N N . SER A 1 86 ? -10.176 9.359 -9.097 1.00 94.75 86 SER A N 1
ATOM 676 C CA . SER A 1 86 ? -10.466 8.009 -9.614 1.00 94.75 86 SER A CA 1
ATOM 677 C C . SER A 1 86 ? -9.326 7.025 -9.370 1.00 94.75 86 SER A C 1
ATOM 679 O O . SER A 1 86 ? -9.566 5.874 -9.021 1.00 94.75 86 SER A O 1
ATOM 681 N N . ASP A 1 87 ? -8.087 7.481 -9.547 1.00 95.50 87 ASP A N 1
ATOM 682 C CA . ASP A 1 87 ? -6.908 6.630 -9.459 1.00 95.50 87 ASP A CA 1
ATOM 683 C C . ASP A 1 87 ? -6.632 6.293 -8.000 1.00 95.50 87 ASP A C 1
ATOM 685 O O . ASP A 1 87 ? -6.273 5.161 -7.694 1.00 95.50 87 ASP A O 1
ATOM 689 N N . ARG A 1 88 ? -6.871 7.236 -7.080 1.00 94.81 88 ARG A N 1
ATOM 690 C CA . ARG A 1 88 ? -6.763 6.981 -5.638 1.00 94.81 88 ARG A CA 1
ATOM 691 C C . ARG A 1 88 ? -7.722 5.890 -5.185 1.00 94.81 88 ARG A C 1
ATOM 693 O O . ARG A 1 88 ? -7.296 4.960 -4.504 1.00 94.81 88 ARG A O 1
ATOM 700 N N . GLU A 1 89 ? -8.989 5.983 -5.577 1.00 95.00 89 GLU A N 1
ATOM 701 C CA . GLU A 1 89 ? -9.993 4.979 -5.212 1.00 95.00 89 GLU A CA 1
ATOM 702 C C . GLU A 1 89 ? -9.703 3.624 -5.870 1.00 95.00 89 GLU A C 1
ATOM 704 O O . GLU A 1 89 ? -9.759 2.588 -5.207 1.00 95.00 89 GLU A O 1
ATOM 709 N N . ALA A 1 90 ? -9.279 3.616 -7.137 1.00 96.19 90 ALA A N 1
ATOM 710 C CA . ALA A 1 90 ? -8.851 2.393 -7.812 1.00 96.19 90 ALA A CA 1
ATOM 711 C C . ALA A 1 90 ? -7.626 1.749 -7.134 1.00 96.19 90 ALA A C 1
ATOM 713 O O . ALA A 1 90 ? -7.608 0.538 -6.916 1.00 96.19 90 ALA A O 1
ATOM 714 N N . ILE A 1 91 ? -6.628 2.544 -6.730 1.00 96.62 91 ILE A N 1
ATOM 715 C CA . ILE A 1 91 ? -5.461 2.064 -5.978 1.00 96.62 91 ILE A CA 1
ATOM 716 C C . ILE A 1 91 ? -5.904 1.408 -4.668 1.00 96.62 91 ILE A C 1
ATOM 718 O O . ILE A 1 91 ? -5.488 0.284 -4.395 1.00 96.62 91 ILE A O 1
ATOM 722 N N . LYS A 1 92 ? -6.759 2.071 -3.877 1.00 95.38 92 LYS A N 1
ATOM 723 C CA . LYS A 1 92 ? -7.279 1.527 -2.611 1.00 95.38 92 LYS A CA 1
ATOM 724 C C . LYS A 1 92 ? -8.002 0.193 -2.819 1.00 95.38 92 LYS A C 1
ATOM 726 O O . LYS A 1 92 ? -7.795 -0.734 -2.040 1.00 95.38 92 LYS A O 1
ATOM 731 N N . GLY A 1 93 ? -8.795 0.079 -3.886 1.00 93.69 93 GLY A N 1
ATOM 732 C CA . GLY A 1 93 ? -9.517 -1.150 -4.224 1.00 93.69 93 GLY A CA 1
ATOM 733 C C . GLY A 1 93 ? -8.617 -2.312 -4.666 1.00 93.69 93 GLY A C 1
ATOM 734 O O . GLY A 1 93 ? -8.935 -3.469 -4.398 1.00 93.69 93 GLY A O 1
ATOM 735 N N . LEU A 1 94 ? -7.484 -2.028 -5.316 1.00 94.19 94 LEU A N 1
ATOM 736 C CA . LEU A 1 94 ? -6.603 -3.053 -5.894 1.00 94.19 94 LEU A CA 1
ATOM 737 C C . LEU A 1 94 ? -5.452 -3.468 -4.972 1.00 94.19 94 LEU A C 1
ATOM 739 O O . LEU A 1 94 ? -5.081 -4.643 -4.930 1.00 94.19 94 LEU A O 1
ATOM 743 N N . ILE A 1 95 ? -4.866 -2.518 -4.237 1.00 94.75 95 ILE A N 1
ATOM 744 C CA . ILE A 1 95 ? -3.563 -2.696 -3.581 1.00 94.75 95 ILE A CA 1
ATOM 745 C C . ILE A 1 95 ? -3.554 -3.836 -2.561 1.00 94.75 95 ILE A C 1
ATOM 747 O O . ILE A 1 95 ? -2.596 -4.605 -2.525 1.00 94.75 95 ILE A O 1
ATOM 751 N N . LEU A 1 96 ? -4.628 -3.994 -1.779 1.00 90.69 96 LEU A N 1
ATOM 752 C CA . LEU A 1 96 ? -4.732 -5.073 -0.795 1.00 90.69 96 LEU A CA 1
ATOM 753 C C . LEU A 1 96 ? -4.780 -6.440 -1.472 1.00 90.69 96 LEU A C 1
ATOM 755 O O . LEU A 1 96 ? -4.086 -7.354 -1.041 1.00 90.69 96 LEU A O 1
ATOM 759 N N . HIS A 1 97 ? -5.575 -6.589 -2.534 1.00 89.88 97 HIS A N 1
ATOM 760 C CA . HIS A 1 97 ? -5.648 -7.851 -3.264 1.00 89.88 97 HIS A CA 1
ATOM 761 C C . HIS A 1 97 ? -4.284 -8.216 -3.851 1.00 89.88 97 HIS A C 1
ATOM 763 O O . HIS A 1 97 ? -3.772 -9.293 -3.555 1.00 89.88 97 HIS A O 1
ATOM 769 N N . LEU A 1 98 ? -3.670 -7.286 -4.591 1.00 92.75 98 LEU A N 1
ATOM 770 C CA . LEU A 1 98 ? -2.365 -7.490 -5.217 1.00 92.75 98 LEU A CA 1
ATOM 771 C C . LEU A 1 98 ? -1.289 -7.835 -4.193 1.00 92.75 98 LEU A C 1
ATOM 773 O O . LEU A 1 98 ? -0.495 -8.741 -4.409 1.00 92.75 98 LEU A O 1
ATOM 777 N N . MET A 1 99 ? -1.266 -7.151 -3.053 1.00 91.06 99 MET A N 1
ATOM 778 C CA . MET A 1 99 ? -0.319 -7.423 -1.976 1.00 91.06 99 MET A CA 1
ATOM 779 C C . MET A 1 99 ? -0.470 -8.834 -1.392 1.00 91.06 99 MET A C 1
ATOM 781 O O . MET A 1 99 ? 0.529 -9.442 -1.013 1.00 91.06 99 MET A O 1
ATOM 785 N N . LEU A 1 100 ? -1.693 -9.358 -1.303 1.00 87.50 100 LEU A N 1
ATOM 786 C CA . LEU A 1 100 ? -1.971 -10.664 -0.698 1.00 87.50 100 LEU A CA 1
ATOM 787 C C . LEU A 1 100 ? -1.780 -11.837 -1.663 1.00 87.50 100 LEU A C 1
ATOM 789 O O . LEU A 1 100 ? -1.551 -12.952 -1.207 1.00 87.50 100 LEU A O 1
ATOM 793 N N . THR A 1 101 ? -1.870 -11.599 -2.972 1.00 87.94 101 THR A N 1
ATOM 794 C CA . THR A 1 101 ? -1.663 -12.621 -4.014 1.00 87.94 101 THR A CA 1
ATOM 795 C C . THR A 1 101 ? -0.267 -12.580 -4.638 1.00 87.94 101 THR A C 1
ATOM 797 O O . THR A 1 101 ? 0.095 -13.471 -5.408 1.00 87.94 101 THR A O 1
ATOM 800 N N . SER A 1 102 ? 0.530 -11.556 -4.322 1.00 90.31 102 SER A N 1
ATOM 801 C CA . SER A 1 102 ? 1.877 -11.388 -4.864 1.00 90.31 102 SER A CA 1
ATOM 802 C C . SER A 1 102 ? 2.949 -12.146 -4.071 1.00 90.31 102 SER A C 1
ATOM 804 O O . SER A 1 102 ? 2.841 -12.286 -2.855 1.00 90.31 102 SER A O 1
ATOM 806 N N . PRO A 1 103 ? 4.062 -12.535 -4.724 1.00 90.06 103 PRO A N 1
ATOM 807 C CA . PRO A 1 103 ? 5.257 -13.037 -4.049 1.00 90.06 103 PRO A CA 1
ATOM 808 C C . PRO A 1 103 ? 5.789 -12.079 -2.972 1.00 90.06 103 PRO A C 1
ATOM 810 O O . PRO A 1 103 ? 5.679 -10.859 -3.109 1.00 90.06 103 PRO A O 1
ATOM 813 N N . GLU A 1 104 ? 6.473 -12.627 -1.964 1.00 88.44 104 GLU A N 1
ATOM 814 C CA . GLU A 1 104 ? 6.970 -11.913 -0.772 1.00 88.44 104 GLU A CA 1
ATOM 815 C C . GLU A 1 104 ? 7.708 -10.595 -1.092 1.00 88.44 104 GLU A C 1
ATOM 817 O O . GLU A 1 104 ? 7.468 -9.558 -0.467 1.00 88.44 104 GLU A O 1
ATOM 822 N N . ALA A 1 105 ? 8.573 -10.599 -2.113 1.00 91.12 105 ALA A N 1
ATOM 823 C CA . ALA A 1 105 ? 9.344 -9.419 -2.506 1.00 91.12 105 ALA A CA 1
ATOM 824 C C . ALA A 1 105 ? 8.458 -8.246 -2.967 1.00 91.12 105 ALA A C 1
ATOM 826 O O . ALA A 1 105 ? 8.756 -7.092 -2.653 1.00 91.12 105 ALA A O 1
ATOM 827 N N . ILE A 1 106 ? 7.370 -8.537 -3.685 1.00 94.19 106 ILE A N 1
ATOM 828 C CA . ILE A 1 106 ? 6.390 -7.550 -4.158 1.00 94.19 106 ILE A CA 1
ATOM 829 C C . ILE A 1 106 ? 5.440 -7.178 -3.018 1.00 94.19 106 ILE A C 1
ATOM 831 O O . ILE A 1 106 ? 5.210 -5.991 -2.778 1.00 94.19 106 ILE A O 1
ATOM 835 N N . GLN A 1 107 ? 4.953 -8.176 -2.273 1.00 91.50 107 GLN A N 1
ATOM 836 C CA . GLN A 1 107 ? 4.089 -7.994 -1.107 1.00 91.50 107 GLN A CA 1
ATOM 837 C C . GLN A 1 107 ? 4.680 -6.975 -0.127 1.00 91.50 107 GLN A C 1
ATOM 839 O O . GLN A 1 107 ? 3.983 -6.059 0.304 1.00 91.50 107 GLN A O 1
ATOM 844 N N . LYS A 1 108 ? 5.985 -7.059 0.163 1.00 89.25 108 LYS A N 1
ATOM 845 C CA . LYS A 1 108 ? 6.671 -6.093 1.030 1.00 89.25 108 LYS A CA 1
ATOM 846 C C . LYS A 1 108 ? 6.583 -4.653 0.505 1.00 89.25 108 LYS A C 1
ATOM 848 O O . LYS A 1 108 ? 6.290 -3.745 1.279 1.00 89.25 108 LYS A O 1
ATOM 853 N N . GLN A 1 109 ? 6.803 -4.429 -0.795 1.00 94.12 109 GLN A N 1
ATOM 854 C CA . GLN A 1 109 ? 6.731 -3.080 -1.381 1.00 94.12 109 GLN A CA 1
ATOM 855 C C . GLN A 1 109 ? 5.304 -2.521 -1.352 1.00 94.12 109 GLN A C 1
ATOM 857 O O . GLN A 1 109 ? 5.111 -1.349 -1.028 1.00 94.12 109 GLN A O 1
ATOM 862 N N . LEU A 1 110 ? 4.305 -3.357 -1.656 1.00 94.31 110 LEU A N 1
ATOM 863 C CA . LEU A 1 110 ? 2.896 -2.957 -1.638 1.00 94.31 110 LEU A CA 1
ATOM 864 C C . LEU A 1 110 ? 2.376 -2.735 -0.210 1.00 94.31 110 LEU A C 1
ATOM 866 O O . LEU A 1 110 ? 1.589 -1.816 0.014 1.00 94.31 110 LEU A O 1
ATOM 870 N N . SER A 1 111 ? 2.864 -3.496 0.773 1.00 90.62 111 SER A N 1
ATOM 871 C CA . SER A 1 111 ? 2.554 -3.263 2.186 1.00 90.62 111 SER A CA 1
ATOM 872 C C . SER A 1 111 ? 3.121 -1.933 2.682 1.00 90.62 111 SER A C 1
ATOM 874 O O . SER A 1 111 ? 2.436 -1.224 3.420 1.00 90.62 111 SER A O 1
ATOM 876 N N . ASP A 1 112 ? 4.342 -1.571 2.280 1.00 89.75 112 ASP A N 1
ATOM 877 C CA . ASP A 1 112 ? 4.925 -0.265 2.606 1.00 89.75 112 ASP A CA 1
ATOM 878 C C . ASP A 1 112 ? 4.124 0.874 1.955 1.00 89.75 112 ASP A C 1
ATOM 880 O O . ASP A 1 112 ? 3.820 1.870 2.611 1.00 89.75 112 ASP A O 1
ATOM 884 N N . ALA A 1 113 ? 3.733 0.719 0.684 1.00 94.25 113 ALA A N 1
ATOM 885 C CA . ALA A 1 113 ? 2.891 1.689 -0.015 1.00 94.25 113 ALA A CA 1
ATOM 886 C C . ALA A 1 113 ? 1.520 1.851 0.669 1.00 94.25 113 ALA A C 1
ATOM 888 O O . ALA A 1 113 ? 1.088 2.974 0.920 1.00 94.25 113 ALA A O 1
ATOM 889 N N . THR A 1 114 ? 0.883 0.744 1.063 1.00 93.56 114 THR A N 1
ATOM 890 C CA . THR A 1 114 ? -0.386 0.742 1.813 1.00 93.56 114 THR A CA 1
ATOM 891 C C . THR A 1 114 ? -0.249 1.489 3.139 1.00 93.56 114 THR A C 1
ATOM 893 O O . THR A 1 114 ? -1.113 2.289 3.491 1.00 93.56 114 THR A O 1
ATOM 896 N N . ALA A 1 115 ? 0.859 1.293 3.861 1.00 89.38 115 ALA A N 1
ATOM 897 C CA . ALA A 1 115 ? 1.118 2.002 5.111 1.00 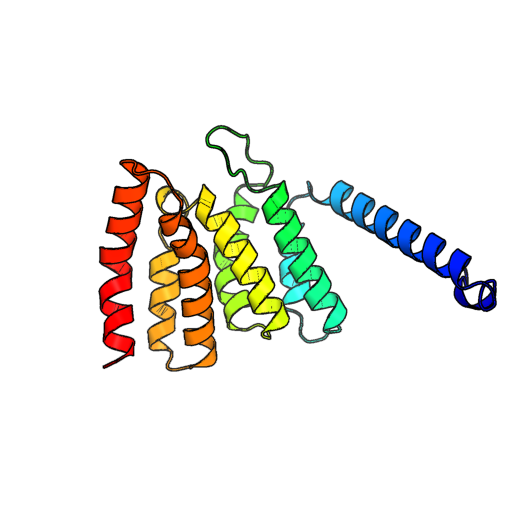89.38 115 ALA A CA 1
ATOM 898 C C . ALA A 1 115 ? 1.313 3.516 4.906 1.00 89.38 115 ALA A C 1
ATOM 900 O O . ALA A 1 115 ? 0.927 4.294 5.776 1.00 89.38 115 ALA A O 1
ATOM 901 N N . ILE A 1 116 ? 1.891 3.946 3.777 1.00 91.25 116 ILE A N 1
ATOM 902 C CA . ILE A 1 116 ? 2.003 5.370 3.419 1.00 91.25 116 ILE A CA 1
ATOM 903 C C . ILE A 1 116 ? 0.616 5.953 3.132 1.00 91.25 116 ILE A C 1
ATOM 905 O O . ILE A 1 116 ? 0.262 6.967 3.726 1.00 91.25 116 ILE A O 1
ATOM 909 N N . ILE A 1 117 ? -0.191 5.285 2.301 1.00 93.69 117 ILE A N 1
ATOM 910 C CA . ILE A 1 117 ? -1.567 5.712 1.991 1.00 93.69 117 ILE A CA 1
ATOM 911 C C . ILE A 1 117 ? -2.389 5.819 3.280 1.00 93.69 117 ILE A C 1
ATOM 913 O O . ILE A 1 117 ? -3.023 6.839 3.546 1.00 93.69 117 ILE A O 1
ATOM 917 N N . GLY A 1 118 ? -2.312 4.799 4.137 1.00 90.88 118 GLY A N 1
ATOM 918 C CA . GLY A 1 118 ? -3.012 4.761 5.416 1.00 90.88 118 GLY A CA 1
ATOM 919 C C . GLY A 1 118 ? -2.535 5.800 6.437 1.00 90.88 118 GLY A C 1
ATOM 920 O O . GLY A 1 118 ? -3.176 5.965 7.466 1.00 90.88 118 GLY A O 1
ATOM 921 N N . LYS A 1 119 ? -1.422 6.513 6.235 1.00 87.44 119 LYS A N 1
ATOM 922 C CA . LYS A 1 119 ? -1.074 7.666 7.096 1.00 87.44 119 LYS A CA 1
ATOM 923 C C . LYS A 1 119 ? -1.903 8.901 6.789 1.00 87.44 119 LYS A C 1
ATOM 925 O O . LYS A 1 119 ? -2.152 9.689 7.691 1.00 87.44 119 LYS A O 1
ATOM 930 N N . SER A 1 120 ? -2.298 9.057 5.533 1.00 88.50 120 SER A N 1
ATOM 931 C CA . SER A 1 120 ? -3.065 10.211 5.075 1.00 88.50 120 SER A CA 1
ATOM 932 C C . SER A 1 120 ? -4.563 9.937 5.088 1.00 88.50 120 SER A C 1
ATOM 934 O O . SER A 1 120 ? -5.351 10.766 5.538 1.00 88.50 120 SER A O 1
ATOM 936 N N . ASP A 1 121 ? -4.956 8.749 4.623 1.00 91.94 121 ASP A N 1
ATOM 937 C CA . ASP A 1 121 ? -6.353 8.480 4.297 1.00 91.94 121 ASP A CA 1
ATOM 938 C C . ASP A 1 121 ? -7.083 7.676 5.379 1.00 91.94 121 ASP A C 1
ATOM 940 O O . ASP A 1 121 ? -8.305 7.739 5.451 1.00 91.94 121 ASP A O 1
ATOM 944 N N . PHE A 1 122 ? -6.385 6.922 6.231 1.00 90.94 122 PHE A N 1
ATOM 945 C CA . PHE A 1 122 ? -7.039 6.118 7.268 1.00 90.94 122 PHE A CA 1
ATOM 946 C C . PHE A 1 122 ? -7.175 6.911 8.583 1.00 90.94 122 PHE A C 1
ATOM 948 O O . PHE A 1 122 ? -6.190 7.523 8.999 1.00 90.94 122 PHE A O 1
ATOM 955 N N . PRO A 1 123 ? -8.342 6.878 9.261 1.00 90.94 123 PRO A N 1
ATOM 956 C CA . PRO A 1 123 ? -9.553 6.121 8.916 1.00 90.94 123 PRO A CA 1
ATOM 957 C C . PRO A 1 123 ? -10.561 6.878 8.035 1.00 90.94 123 PRO A C 1
ATOM 959 O O . PRO A 1 123 ? -11.376 6.240 7.376 1.00 90.94 123 PRO A O 1
ATOM 962 N N . ASP A 1 124 ? -10.507 8.208 7.983 1.00 90.19 124 ASP A N 1
ATOM 963 C CA . ASP A 1 124 ? -11.622 9.030 7.487 1.00 90.19 124 ASP A CA 1
ATOM 964 C C . ASP A 1 124 ? -11.870 8.917 5.971 1.00 90.19 124 ASP A C 1
ATOM 966 O O . ASP A 1 124 ? -13.015 8.847 5.526 1.00 90.19 124 ASP A O 1
ATOM 970 N N . LYS A 1 125 ? -10.804 8.875 5.163 1.00 91.00 125 LYS A N 1
ATOM 971 C CA . LYS A 1 125 ? -10.859 8.765 3.691 1.00 91.00 125 LYS A CA 1
ATOM 972 C C . LYS A 1 125 ? -10.705 7.325 3.190 1.00 91.00 125 LYS A C 1
ATOM 974 O O . LYS A 1 125 ? -10.768 7.088 1.983 1.00 91.00 125 LYS A O 1
ATOM 979 N N . TRP A 1 126 ? -10.448 6.366 4.077 1.00 94.12 126 TRP A N 1
ATOM 980 C CA . TRP A 1 126 ? -10.345 4.946 3.739 1.00 94.12 126 TRP A CA 1
ATOM 981 C C . TRP A 1 126 ? -10.850 4.044 4.879 1.00 94.12 126 TRP A C 1
ATOM 983 O O . TRP A 1 126 ? -10.092 3.243 5.435 1.00 94.12 126 TRP A O 1
ATOM 993 N N . PRO A 1 127 ? -12.142 4.146 5.238 1.00 91.94 127 PRO A N 1
ATOM 994 C CA . PRO A 1 127 ? -12.703 3.424 6.379 1.00 91.94 127 PRO A CA 1
ATOM 995 C C . PRO A 1 127 ? -12.774 1.906 6.157 1.00 91.94 127 PRO A C 1
ATOM 997 O O . PRO A 1 127 ? -12.726 1.144 7.122 1.00 91.94 127 PRO A O 1
ATOM 1000 N N . SER A 1 128 ? -12.848 1.450 4.899 1.00 92.44 128 SER A N 1
ATOM 1001 C CA . SER A 1 128 ? -12.951 0.022 4.569 1.00 92.44 128 SER A CA 1
ATOM 1002 C C . SER A 1 128 ? -11.656 -0.760 4.801 1.00 92.44 128 SER A C 1
ATOM 1004 O O . SER A 1 128 ? -11.700 -1.981 4.888 1.00 92.44 128 SER A O 1
ATOM 1006 N N . LEU A 1 129 ? -10.506 -0.090 4.962 1.00 92.94 129 LEU A N 1
ATOM 1007 C CA . LEU A 1 129 ? -9.194 -0.741 5.064 1.00 92.94 129 LEU A CA 1
ATOM 1008 C C . LEU A 1 129 ? -9.165 -1.857 6.124 1.00 92.94 129 LEU A C 1
ATOM 1010 O O . LEU A 1 129 ? -8.675 -2.955 5.865 1.00 92.94 129 LEU A O 1
ATOM 1014 N N . ILE A 1 130 ? -9.714 -1.600 7.315 1.00 92.38 130 ILE A N 1
ATOM 1015 C CA . ILE A 1 130 ? -9.735 -2.589 8.403 1.00 92.38 130 ILE A CA 1
ATOM 1016 C C . ILE A 1 130 ? -10.704 -3.729 8.094 1.00 92.38 130 ILE A C 1
ATOM 1018 O O . ILE A 1 130 ? -10.348 -4.889 8.294 1.00 92.38 130 ILE A O 1
ATOM 1022 N N . THR A 1 131 ? -11.905 -3.427 7.593 1.00 91.56 131 THR A N 1
ATOM 1023 C CA . THR A 1 131 ? -12.901 -4.462 7.280 1.00 91.56 131 THR A CA 1
ATOM 1024 C C . THR A 1 131 ? -12.425 -5.363 6.145 1.00 91.56 131 THR A C 1
ATOM 1026 O O . THR A 1 131 ? -12.570 -6.581 6.233 1.00 91.56 131 THR A O 1
ATOM 1029 N N . ASP A 1 132 ? -11.767 -4.788 5.138 1.00 91.56 132 ASP A N 1
ATOM 1030 C CA . ASP A 1 132 ? -11.192 -5.507 4.003 1.00 91.56 132 ASP A CA 1
ATOM 1031 C C . ASP A 1 132 ? -10.043 -6.424 4.442 1.00 91.56 132 ASP A C 1
ATOM 1033 O O . ASP A 1 132 ? -9.951 -7.553 3.962 1.00 91.56 132 ASP A O 1
ATOM 1037 N N . MET A 1 133 ? -9.201 -5.984 5.387 1.00 91.06 133 MET A N 1
ATOM 1038 C CA . MET A 1 133 ? -8.150 -6.813 5.993 1.00 91.06 133 MET A CA 1
ATOM 1039 C C . MET A 1 133 ? -8.728 -7.950 6.844 1.00 91.06 133 MET A C 1
ATOM 1041 O O . MET A 1 133 ? -8.332 -9.103 6.685 1.00 91.06 133 MET A O 1
ATOM 1045 N N . VAL A 1 134 ? -9.691 -7.649 7.720 1.00 91.12 134 VAL A N 1
ATOM 1046 C CA . VAL A 1 134 ? -10.335 -8.640 8.600 1.00 91.12 134 VAL A CA 1
ATOM 1047 C C . VAL A 1 134 ? -11.058 -9.716 7.795 1.00 91.12 134 VAL A C 1
ATOM 1049 O O . VAL A 1 134 ? -10.972 -10.895 8.139 1.00 91.12 134 VAL A O 1
ATOM 1052 N N . ALA A 1 135 ? -11.712 -9.348 6.690 1.00 90.81 135 ALA A N 1
ATOM 1053 C CA . ALA A 1 135 ? -12.387 -10.298 5.809 1.00 90.81 135 ALA A CA 1
ATOM 1054 C C . ALA A 1 135 ? -11.445 -11.400 5.289 1.00 90.81 135 ALA A C 1
ATOM 1056 O O . ALA A 1 135 ? -11.888 -12.506 4.978 1.00 90.81 135 ALA A O 1
ATOM 1057 N N . LYS A 1 136 ? -10.136 -11.133 5.223 1.00 89.44 136 LYS A N 1
ATOM 1058 C CA . LYS A 1 136 ? -9.137 -12.108 4.776 1.00 89.44 136 LYS A CA 1
ATOM 1059 C C . LYS A 1 136 ? -8.750 -13.123 5.848 1.00 89.44 136 LYS A C 1
ATOM 1061 O O . LYS A 1 136 ? -8.285 -14.199 5.484 1.00 89.44 136 LYS A O 1
ATOM 1066 N N . PHE A 1 137 ? -8.990 -12.855 7.133 1.00 88.75 137 PHE A N 1
ATOM 1067 C CA . PHE A 1 137 ? -8.760 -13.849 8.191 1.00 88.75 137 PHE A CA 1
ATOM 1068 C C . PHE A 1 137 ? -9.641 -15.088 8.022 1.00 88.75 137 PHE A C 1
ATOM 1070 O O . PHE A 1 137 ? -9.191 -16.200 8.279 1.00 88.75 137 PHE A O 1
ATOM 1077 N N . GLY A 1 138 ? -10.854 -14.917 7.491 1.00 83.62 138 GLY A N 1
ATOM 1078 C CA . GLY A 1 138 ? -11.768 -16.023 7.203 1.00 83.62 138 GLY A CA 1
ATOM 1079 C C . GLY A 1 138 ? -11.338 -16.940 6.051 1.00 83.62 138 GLY A C 1
ATOM 1080 O O . GLY A 1 138 ? -11.995 -17.949 5.822 1.00 83.62 138 GLY A O 1
ATOM 1081 N N . THR A 1 139 ? -10.264 -16.620 5.316 1.00 84.06 139 THR A N 1
ATOM 1082 C CA . THR A 1 139 ? -9.792 -17.458 4.195 1.00 84.06 139 THR A CA 1
ATOM 1083 C C . THR A 1 139 ? -9.123 -18.753 4.652 1.00 84.06 139 THR A C 1
ATOM 1085 O O . THR A 1 139 ? -9.094 -19.715 3.891 1.00 84.06 139 THR A O 1
ATOM 1088 N N . GLY A 1 140 ? -8.568 -18.784 5.871 1.00 81.00 140 GLY A N 1
ATOM 1089 C CA . GLY A 1 140 ? -7.777 -19.910 6.380 1.00 81.00 140 GLY A CA 1
ATOM 1090 C C . GLY A 1 140 ? -6.402 -20.083 5.717 1.00 81.00 140 GLY A C 1
ATOM 1091 O O . GLY A 1 140 ? -5.658 -20.986 6.092 1.00 81.00 140 GLY A O 1
ATOM 1092 N N . ASP A 1 141 ? -6.039 -19.227 4.760 1.00 87.81 141 ASP A N 1
ATOM 1093 C CA . ASP A 1 141 ? -4.742 -19.267 4.088 1.00 87.81 141 ASP A CA 1
ATOM 1094 C C . ASP A 1 141 ? -3.695 -18.503 4.911 1.00 87.81 141 ASP A C 1
ATOM 1096 O O . ASP A 1 141 ? -3.732 -17.275 5.024 1.00 87.81 141 ASP A O 1
ATOM 1100 N N . PHE A 1 142 ? -2.728 -19.234 5.475 1.00 86.19 142 PHE A N 1
ATOM 1101 C CA . PHE A 1 142 ? -1.653 -18.657 6.283 1.00 86.19 142 PHE A CA 1
ATOM 1102 C C . PHE A 1 142 ? -0.797 -17.637 5.528 1.00 86.19 142 PHE A C 1
ATOM 1104 O O . PHE A 1 142 ? -0.297 -16.702 6.152 1.00 86.19 142 PHE A O 1
ATOM 1111 N N . HIS A 1 143 ? -0.620 -17.779 4.213 1.00 82.94 143 HIS A N 1
ATOM 1112 C CA . HIS A 1 143 ? 0.135 -16.810 3.422 1.00 82.94 143 HIS A CA 1
ATOM 1113 C C . HIS A 1 143 ? -0.600 -15.466 3.367 1.00 82.94 143 HIS A C 1
ATOM 1115 O O . HIS A 1 143 ? -0.014 -14.419 3.651 1.00 82.94 143 HIS A O 1
ATOM 1121 N N . ILE A 1 144 ? -1.908 -15.509 3.100 1.00 86.12 144 ILE A N 1
ATOM 1122 C CA . ILE A 1 144 ? -2.775 -14.326 3.082 1.00 86.12 144 ILE A CA 1
ATOM 1123 C C . ILE A 1 144 ? -2.849 -13.701 4.479 1.00 86.12 144 ILE A C 1
ATOM 1125 O O . ILE A 1 144 ? -2.654 -12.496 4.633 1.00 86.12 144 ILE A O 1
ATOM 1129 N N . ILE A 1 145 ? -3.092 -14.513 5.509 1.00 88.69 145 ILE A N 1
ATOM 1130 C CA . ILE A 1 145 ? -3.204 -14.048 6.895 1.00 88.69 145 ILE A CA 1
ATOM 1131 C C . ILE A 1 145 ? -1.908 -13.364 7.341 1.00 88.69 145 ILE A C 1
ATOM 1133 O O . ILE A 1 145 ? -1.958 -12.247 7.855 1.00 88.69 145 ILE A O 1
ATOM 1137 N N . ASN A 1 146 ? -0.744 -13.971 7.092 1.00 85.88 146 ASN A N 1
ATOM 1138 C CA . ASN A 1 146 ? 0.545 -13.357 7.418 1.00 85.88 146 ASN A CA 1
ATOM 1139 C C . ASN A 1 146 ? 0.756 -12.036 6.669 1.00 85.88 146 ASN A C 1
ATOM 1141 O O . ASN A 1 146 ? 1.215 -11.065 7.273 1.00 85.88 146 ASN A O 1
ATOM 1145 N N . GLY A 1 147 ? 0.368 -11.966 5.392 1.00 84.19 147 GLY A N 1
ATOM 1146 C CA . GLY A 1 147 ? 0.386 -10.724 4.620 1.00 84.19 147 GLY A CA 1
ATOM 1147 C C . GLY A 1 147 ? -0.423 -9.611 5.290 1.00 84.19 147 GLY A C 1
ATOM 1148 O O . GLY A 1 147 ? 0.100 -8.522 5.528 1.00 84.19 147 GLY A O 1
ATOM 1149 N N . VAL A 1 148 ? -1.664 -9.904 5.693 1.00 89.06 148 VAL A N 1
ATOM 1150 C CA . VAL A 1 148 ? -2.521 -8.953 6.424 1.00 89.06 148 VAL A CA 1
ATOM 1151 C C . VAL A 1 148 ? -1.888 -8.521 7.743 1.00 89.06 148 VAL A C 1
ATOM 1153 O O . VAL A 1 148 ? -1.887 -7.333 8.062 1.00 89.06 148 VAL A O 1
ATOM 1156 N N . LEU A 1 149 ? -1.332 -9.459 8.513 1.00 89.75 149 LEU A N 1
ATOM 1157 C CA . LEU A 1 149 ? -0.690 -9.156 9.793 1.00 89.75 149 LEU A CA 1
ATOM 1158 C C . LEU A 1 149 ? 0.533 -8.247 9.618 1.00 89.75 149 LEU A C 1
ATOM 1160 O O . LEU A 1 149 ? 0.727 -7.327 10.416 1.00 89.75 149 LEU A O 1
ATOM 1164 N N . HIS A 1 150 ? 1.328 -8.448 8.564 1.00 85.31 150 HIS A N 1
ATOM 1165 C CA . HIS A 1 150 ? 2.435 -7.554 8.225 1.00 85.31 150 HIS A CA 1
ATOM 1166 C C . HIS A 1 150 ? 1.951 -6.145 7.882 1.00 85.31 150 HIS A C 1
ATOM 1168 O O . HIS A 1 150 ? 2.5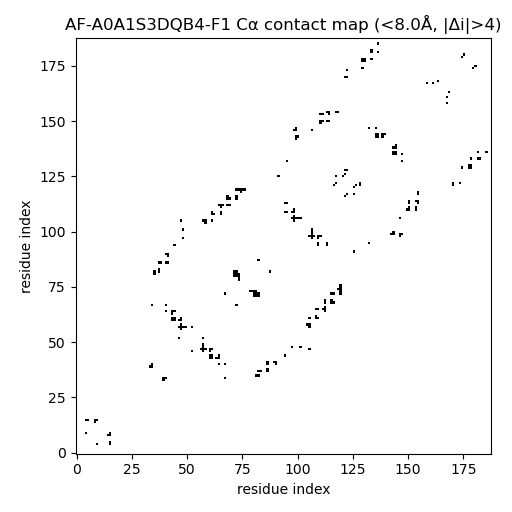17 -5.168 8.376 1.00 85.31 150 HIS A O 1
ATOM 1174 N N . THR A 1 151 ? 0.882 -6.019 7.099 1.00 86.25 151 THR A N 1
ATOM 1175 C CA . THR A 1 151 ? 0.312 -4.715 6.739 1.00 86.25 151 THR A CA 1
ATOM 1176 C C . THR A 1 151 ? -0.286 -3.999 7.936 1.00 86.25 151 THR A C 1
ATOM 1178 O O . THR A 1 151 ? 0.023 -2.827 8.158 1.00 86.25 151 THR A O 1
ATOM 1181 N N . ALA A 1 152 ? -1.060 -4.709 8.757 1.00 89.88 152 ALA A N 1
ATOM 1182 C CA . ALA A 1 152 ? -1.592 -4.192 10.010 1.00 89.88 152 ALA A CA 1
ATOM 1183 C C . ALA A 1 152 ? -0.455 -3.727 10.934 1.00 89.88 152 ALA A C 1
ATOM 1185 O O . ALA A 1 152 ? -0.490 -2.614 11.457 1.00 89.88 152 ALA A O 1
ATOM 1186 N N . HIS A 1 153 ? 0.614 -4.521 11.070 1.00 89.50 153 HIS A N 1
ATOM 1187 C CA . HIS A 1 153 ? 1.793 -4.120 11.833 1.00 89.50 153 HIS A CA 1
ATOM 1188 C C . HIS A 1 153 ? 2.425 -2.835 11.288 1.00 89.50 153 HIS A C 1
ATOM 1190 O O . HIS A 1 153 ? 2.716 -1.926 12.065 1.00 89.50 153 HIS A O 1
ATOM 1196 N N . SER A 1 154 ? 2.638 -2.737 9.975 1.00 85.50 154 SER A N 1
ATOM 1197 C CA . SER A 1 154 ? 3.224 -1.551 9.340 1.00 85.50 154 SER A CA 1
ATOM 1198 C C . SER A 1 154 ? 2.357 -0.303 9.517 1.00 85.50 154 SER A C 1
ATOM 1200 O 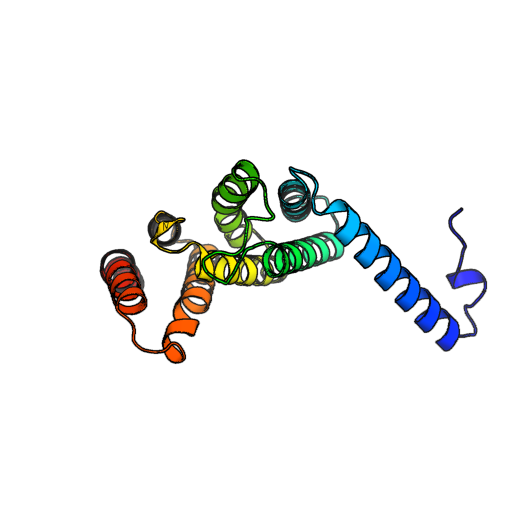O . SER A 1 154 ? 2.896 0.777 9.767 1.00 85.50 154 SER A O 1
ATOM 1202 N N . LEU A 1 155 ? 1.030 -0.454 9.462 1.00 87.44 155 LEU A N 1
ATOM 1203 C CA . LEU A 1 155 ? 0.074 0.625 9.701 1.00 87.44 155 LEU A CA 1
ATOM 1204 C C . LEU A 1 155 ? 0.125 1.101 11.162 1.00 87.44 155 LEU A C 1
ATOM 1206 O O . LEU A 1 155 ? 0.285 2.295 11.412 1.00 87.44 155 LEU A O 1
ATOM 1210 N N . PHE A 1 156 ? 0.075 0.173 12.123 1.00 89.56 156 PHE A N 1
ATOM 1211 C CA . PHE A 1 156 ? -0.027 0.482 13.556 1.00 89.56 156 PHE A CA 1
ATOM 1212 C C . PHE A 1 156 ? 1.316 0.802 14.221 1.00 89.56 156 PHE A C 1
ATOM 1214 O O . PHE A 1 156 ? 1.356 1.416 15.288 1.00 89.56 156 PHE A O 1
ATOM 1221 N N . LYS A 1 157 ? 2.450 0.426 13.611 1.00 88.06 157 LYS A N 1
ATOM 1222 C CA . LYS A 1 157 ? 3.794 0.692 14.155 1.00 88.06 157 LYS A CA 1
ATOM 1223 C C . LYS A 1 157 ? 4.020 2.179 14.444 1.00 88.06 157 LYS A C 1
ATOM 1225 O O . LYS A 1 157 ? 4.759 2.493 15.378 1.00 88.06 157 LYS A O 1
ATOM 1230 N N . ARG A 1 158 ? 3.383 3.084 13.688 1.00 85.56 158 ARG A N 1
ATOM 1231 C CA . ARG A 1 158 ? 3.496 4.541 13.877 1.00 85.56 158 ARG A CA 1
ATOM 1232 C C . ARG A 1 158 ? 2.971 5.019 15.233 1.00 85.56 158 ARG A C 1
ATOM 1234 O O . ARG A 1 158 ? 3.568 5.918 15.816 1.00 85.56 158 ARG A O 1
ATOM 1241 N N . TYR A 1 159 ? 1.963 4.347 15.796 1.00 90.44 159 TYR A N 1
ATOM 1242 C CA . TYR A 1 159 ? 1.359 4.720 17.081 1.00 90.44 159 TYR A CA 1
ATOM 1243 C C . TYR A 1 159 ? 2.359 4.705 18.241 1.00 90.44 159 TYR A C 1
ATOM 1245 O O . TYR A 1 159 ? 2.157 5.385 19.240 1.00 90.44 159 TYR A O 1
ATOM 1253 N N . ARG A 1 160 ? 3.466 3.958 18.116 1.00 89.00 160 ARG A N 1
ATOM 1254 C CA . ARG A 1 160 ? 4.538 3.917 19.125 1.00 89.00 160 ARG A CA 1
ATOM 1255 C C . ARG A 1 160 ? 5.308 5.230 19.252 1.00 89.00 160 ARG A C 1
ATOM 1257 O O . ARG A 1 160 ? 5.976 5.435 20.261 1.00 89.00 160 ARG A O 1
ATOM 1264 N N . HIS A 1 161 ? 5.277 6.063 18.216 1.00 88.94 161 HIS A N 1
ATOM 1265 C CA . HIS A 1 161 ? 6.108 7.261 18.108 1.00 88.94 161 HIS A CA 1
ATOM 1266 C C . HIS A 1 161 ? 5.293 8.538 17.874 1.00 88.94 161 HIS A C 1
ATOM 1268 O O . HIS A 1 161 ? 5.856 9.627 17.946 1.00 88.94 161 HIS A O 1
ATOM 1274 N N . GLU A 1 162 ? 3.992 8.427 17.599 1.00 87.25 162 GLU A N 1
ATOM 1275 C CA . GLU A 1 162 ? 3.114 9.585 17.445 1.00 87.25 162 GLU A CA 1
ATOM 1276 C C . GLU A 1 162 ? 2.752 10.226 18.789 1.00 87.25 162 GLU A C 1
ATOM 1278 O O . GLU A 1 162 ? 2.562 9.559 19.810 1.00 87.25 162 GLU A O 1
ATOM 1283 N N . PHE A 1 163 ? 2.636 11.555 18.779 1.00 88.75 163 PHE A N 1
ATOM 1284 C CA . PHE A 1 163 ? 2.182 12.307 19.940 1.00 88.75 163 PHE A CA 1
ATOM 1285 C C . PHE A 1 163 ? 0.688 12.087 20.180 1.00 88.75 163 PHE A C 1
ATOM 1287 O O . PHE A 1 163 ? -0.116 12.011 19.250 1.00 88.75 163 PHE A O 1
ATOM 1294 N N . LYS A 1 164 ? 0.305 12.033 21.460 1.00 91.50 164 LYS A N 1
ATOM 1295 C CA . LYS A 1 164 ? -1.096 11.890 21.865 1.00 91.50 164 LYS A CA 1
ATOM 1296 C C . LYS A 1 164 ? -1.924 13.046 21.301 1.00 91.50 164 LYS A C 1
ATOM 1298 O O . LYS A 1 164 ? -1.634 14.207 21.571 1.00 91.50 164 LYS A O 1
ATOM 1303 N N . SER A 1 165 ? -2.983 12.710 20.577 1.00 92.25 165 SER A N 1
ATOM 1304 C CA . SER A 1 165 ? -3.951 13.657 20.027 1.00 92.25 165 SER A CA 1
ATOM 1305 C C . SER A 1 165 ? -5.339 13.020 19.995 1.00 92.25 165 SER A C 1
ATOM 1307 O O . SER A 1 165 ? -5.468 11.794 20.027 1.00 92.25 165 SER A O 1
ATOM 1309 N N . GLN A 1 166 ? -6.391 13.838 19.924 1.00 91.38 166 GLN A N 1
ATOM 1310 C CA . GLN A 1 166 ?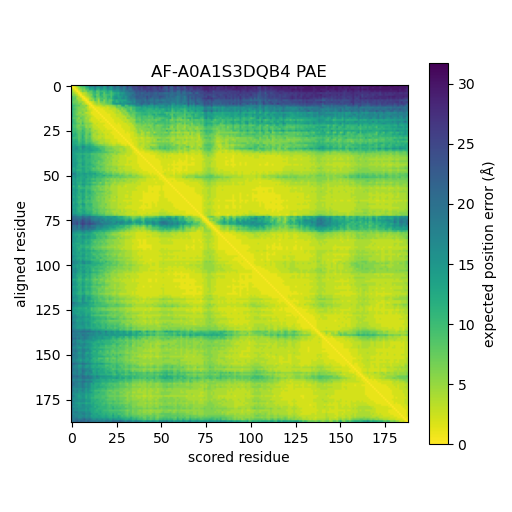 -7.760 13.326 19.800 1.00 91.38 166 GLN A CA 1
ATOM 1311 C C . GLN A 1 166 ? -7.942 12.502 18.516 1.00 91.38 166 GLN A C 1
ATOM 1313 O O . GLN A 1 166 ? -8.620 11.473 18.534 1.00 91.38 166 GLN A O 1
ATOM 1318 N N . LYS A 1 167 ? -7.294 12.927 17.424 1.00 88.06 167 LYS A N 1
ATOM 1319 C CA . LYS A 1 167 ? -7.291 12.216 16.143 1.00 88.06 167 LYS A CA 1
ATOM 1320 C C . LYS A 1 167 ? -6.713 10.807 16.297 1.00 88.06 167 LYS A C 1
ATOM 1322 O O . LYS A 1 167 ? -7.393 9.836 15.980 1.00 88.06 167 LYS A O 1
ATOM 1327 N N . LEU A 1 168 ? -5.526 10.692 16.901 1.00 90.62 168 LEU A N 1
ATOM 1328 C CA . LEU A 1 168 ? -4.877 9.402 17.149 1.00 90.62 168 LEU A CA 1
ATOM 1329 C C . LEU A 1 168 ? -5.735 8.479 18.029 1.00 90.62 168 LEU A C 1
ATOM 1331 O O . LEU A 1 168 ? -5.881 7.300 17.726 1.00 90.62 168 LEU A O 1
ATOM 1335 N N . TRP A 1 169 ? -6.338 8.993 19.105 1.00 92.50 169 TRP A N 1
ATOM 1336 C CA . TRP A 1 169 ? -7.198 8.173 19.968 1.00 92.50 169 TRP A CA 1
ATOM 1337 C C . TRP A 1 169 ? -8.465 7.686 19.269 1.00 92.50 169 TRP A C 1
ATOM 1339 O O . TRP A 1 169 ? -8.892 6.556 19.502 1.00 92.50 169 TRP A O 1
ATOM 1349 N N . THR A 1 170 ? -9.050 8.517 18.407 1.00 92.88 170 THR A N 1
ATOM 1350 C CA . THR A 1 170 ? -10.228 8.150 17.610 1.00 92.88 170 THR A CA 1
ATOM 1351 C C . THR A 1 170 ? -9.879 7.040 16.622 1.00 92.88 170 THR A C 1
ATOM 1353 O O . THR A 1 170 ? -10.607 6.053 16.528 1.00 92.88 170 THR A O 1
ATOM 1356 N N . GLU A 1 171 ? -8.721 7.142 15.968 1.00 92.62 171 GLU A N 1
ATOM 1357 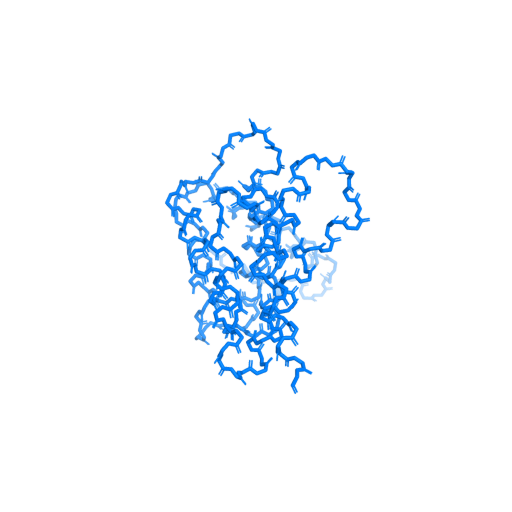C CA . GLU A 1 171 ? -8.201 6.100 15.083 1.00 92.62 171 GLU A CA 1
ATOM 1358 C C . GLU A 1 171 ? -7.910 4.792 15.838 1.00 92.62 171 GLU A C 1
ATOM 1360 O O . GLU A 1 171 ? -8.376 3.729 15.434 1.00 92.62 171 GLU A O 1
ATOM 1365 N N . ILE A 1 172 ? -7.206 4.850 16.976 1.00 93.31 172 ILE A N 1
ATOM 1366 C CA . ILE A 1 172 ? -6.920 3.661 17.797 1.00 93.31 172 ILE A CA 1
ATOM 1367 C C . ILE A 1 172 ? -8.220 2.996 18.255 1.00 93.31 172 ILE A C 1
ATOM 1369 O O . ILE A 1 172 ? -8.334 1.772 18.195 1.00 93.31 172 ILE A O 1
ATOM 1373 N N . LYS A 1 173 ? -9.215 3.780 18.689 1.00 93.94 173 LYS A N 1
ATOM 1374 C CA . LYS A 1 173 ? -10.525 3.245 19.068 1.00 93.94 173 LYS A CA 1
ATOM 1375 C C . LYS A 1 173 ? -11.192 2.541 17.883 1.00 93.94 173 LYS A C 1
ATOM 1377 O O . LYS A 1 173 ? -11.651 1.417 18.046 1.00 93.94 173 LYS A O 1
ATOM 1382 N N . PHE A 1 174 ? -11.184 3.156 16.699 1.00 93.69 174 PHE A N 1
ATOM 1383 C CA . PHE A 1 174 ? -11.714 2.543 15.479 1.00 93.69 174 PHE A CA 1
ATOM 1384 C C . PHE A 1 174 ? -11.030 1.202 15.168 1.00 93.69 174 PHE A C 1
ATOM 1386 O O . PHE A 1 174 ? -11.705 0.220 14.861 1.00 93.69 174 PHE A O 1
ATOM 1393 N N . VAL A 1 175 ? -9.702 1.128 15.295 1.00 93.75 175 VAL A N 1
ATOM 1394 C CA . VAL A 1 175 ? -8.950 -0.123 15.113 1.00 93.75 175 VAL A CA 1
ATOM 1395 C C . VAL A 1 175 ? -9.351 -1.165 16.156 1.00 93.75 175 VAL A C 1
ATOM 1397 O O . VAL A 1 175 ? -9.605 -2.310 15.796 1.00 93.75 175 VAL A O 1
ATOM 1400 N N . LEU A 1 176 ? -9.436 -0.800 17.436 1.00 93.38 176 LEU A N 1
ATOM 1401 C CA . LEU A 1 176 ? -9.808 -1.738 18.499 1.00 93.38 176 LEU A CA 1
ATOM 1402 C C . LEU A 1 176 ? -11.223 -2.295 18.304 1.00 93.38 176 LEU A C 1
ATOM 1404 O O . LEU A 1 176 ? -11.415 -3.503 18.431 1.00 93.38 176 LEU A O 1
ATOM 1408 N N 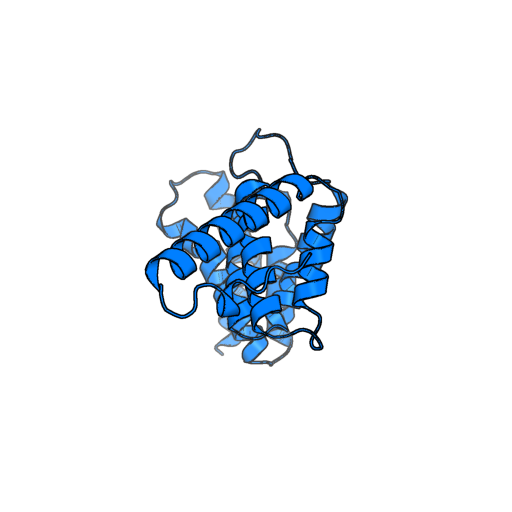. ASP A 1 177 ? -12.178 -1.443 17.935 1.00 94.31 177 ASP A N 1
ATOM 1409 C CA . ASP A 1 177 ? -13.575 -1.836 17.736 1.00 94.31 177 ASP A CA 1
ATOM 1410 C C . ASP A 1 177 ? -13.744 -2.827 16.567 1.00 94.31 177 ASP A C 1
ATOM 1412 O O . ASP A 1 177 ? -14.608 -3.701 16.623 1.00 94.31 177 ASP A O 1
ATOM 1416 N N . ASN A 1 178 ? -12.908 -2.724 15.525 1.00 93.56 178 ASN A N 1
ATOM 1417 C CA . ASN A 1 178 ? -13.077 -3.488 14.282 1.00 93.56 178 ASN A CA 1
ATOM 1418 C C . ASN A 1 178 ? -12.056 -4.625 14.083 1.00 93.56 178 ASN A C 1
ATOM 1420 O O . ASN A 1 178 ? -12.367 -5.614 13.424 1.00 93.56 178 ASN A O 1
ATOM 1424 N N . PHE A 1 179 ? -10.845 -4.516 14.635 1.00 93.62 179 PHE A N 1
ATOM 1425 C CA . PHE A 1 179 ? -9.743 -5.457 14.392 1.00 93.62 179 PHE A CA 1
ATOM 1426 C C . PHE A 1 179 ? -9.438 -6.362 15.593 1.00 93.62 179 PHE A C 1
ATOM 1428 O O . PHE A 1 179 ? -9.018 -7.503 15.400 1.00 93.62 179 PHE A O 1
ATOM 1435 N N . ALA A 1 180 ? -9.654 -5.900 16.834 1.00 91.81 180 ALA A N 1
ATOM 1436 C CA . ALA A 1 180 ? -9.172 -6.613 18.022 1.00 91.81 180 ALA A CA 1
ATOM 1437 C 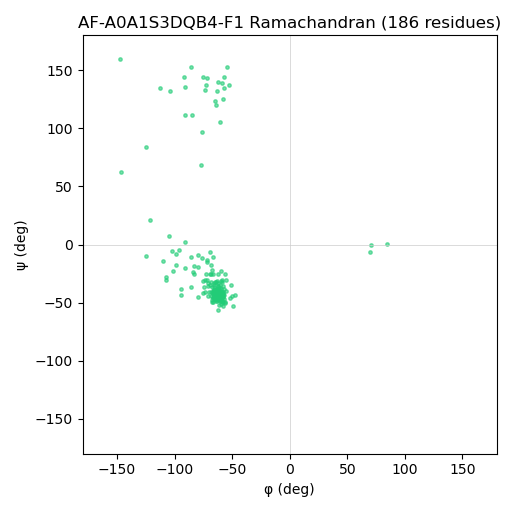C . ALA A 1 180 ? -9.819 -7.994 18.198 1.00 91.81 180 ALA A C 1
ATOM 1439 O O . ALA A 1 180 ? -9.117 -8.981 18.419 1.00 91.81 180 ALA A O 1
ATOM 1440 N N . LYS A 1 181 ? -11.150 -8.085 18.069 1.00 93.00 181 LYS A N 1
ATOM 1441 C CA . LYS A 1 181 ? -11.863 -9.361 18.210 1.00 93.00 181 LYS A CA 1
ATOM 1442 C C . LYS A 1 181 ? -11.423 -10.380 17.139 1.00 93.00 181 LYS A C 1
ATOM 1444 O O . LYS A 1 181 ? -10.903 -11.415 17.553 1.00 93.00 181 LYS A O 1
ATOM 1449 N N . PRO A 1 182 ? -11.504 -10.088 15.822 1.00 92.50 182 PRO A N 1
ATOM 1450 C CA . PRO A 1 182 ? -11.038 -11.013 14.784 1.00 92.50 182 PRO A CA 1
ATOM 1451 C C . PRO A 1 182 ? -9.575 -11.436 14.950 1.00 92.50 182 PRO A C 1
ATOM 1453 O O . PRO A 1 182 ? -9.242 -12.604 14.777 1.00 92.50 182 PRO A O 1
ATOM 1456 N N . PHE A 1 183 ? -8.701 -10.501 15.336 1.00 91.94 183 PHE A N 1
ATOM 1457 C CA . PHE A 1 183 ? -7.293 -10.796 15.582 1.00 91.94 183 PHE A CA 1
ATOM 1458 C C . PHE A 1 183 ? -7.098 -11.771 16.750 1.00 91.94 183 PHE A C 1
ATOM 1460 O O . PHE A 1 183 ? -6.323 -12.709 16.634 1.00 91.94 183 PHE A O 1
ATOM 1467 N N . THR A 1 184 ? -7.795 -11.582 17.874 1.00 91.12 184 THR A N 1
ATOM 1468 C CA . THR A 1 184 ? -7.663 -12.495 19.027 1.00 91.12 184 THR A CA 1
ATOM 1469 C C . THR A 1 184 ? -8.298 -13.861 18.789 1.00 91.12 184 THR A C 1
ATOM 1471 O O . THR A 1 184 ? -7.815 -14.851 19.331 1.00 91.12 184 THR A O 1
ATOM 1474 N N . GLU A 1 185 ? -9.361 -13.934 17.986 1.00 91.88 185 GLU A N 1
ATOM 1475 C CA . GLU A 1 185 ? -10.003 -15.197 17.602 1.00 91.88 185 GLU A CA 1
ATOM 1476 C C . GLU A 1 185 ? -9.121 -16.042 16.676 1.00 91.88 185 GLU A C 1
ATOM 1478 O O . GLU A 1 185 ? -9.221 -17.260 16.719 1.00 91.88 185 GLU A O 1
ATOM 1483 N N . LEU A 1 186 ? -8.204 -15.424 15.926 1.00 88.06 186 LEU A N 1
ATOM 1484 C CA . LEU A 1 186 ? -7.240 -16.125 15.073 1.00 88.06 186 LEU A CA 1
ATOM 1485 C C . LEU A 1 186 ? -6.270 -17.040 15.851 1.00 88.06 186 LEU A C 1
ATOM 1487 O O . LEU A 1 186 ? -5.729 -17.980 15.278 1.00 88.06 186 LEU A O 1
ATOM 1491 N N . PHE A 1 187 ? -6.022 -16.756 17.134 1.00 84.19 187 PHE A N 1
ATOM 1492 C CA . PHE A 1 187 ? -5.070 -17.498 17.978 1.00 84.19 187 PHE A CA 1
ATOM 1493 C C . PHE A 1 187 ? -5.739 -18.437 18.990 1.00 84.19 187 PHE A C 1
ATOM 1495 O O . PHE A 1 187 ? -5.056 -18.955 19.877 1.00 84.19 187 PHE A O 1
ATOM 1502 N N . LYS A 1 188 ? -7.060 -18.608 18.908 1.00 79.88 188 LYS A N 1
ATOM 1503 C CA . LYS A 1 188 ? -7.809 -19.576 19.717 1.00 79.88 188 LYS A CA 1
ATOM 1504 C C . LYS A 1 188 ? -7.927 -20.899 18.977 1.00 79.88 188 LYS A C 1
ATOM 1506 O O . LYS A 1 188 ? -7.853 -21.931 19.675 1.00 79.88 188 LYS A O 1
#